Protein AF-A0A850B2Y9-F1 (afdb_monomer_lite)

Secondary structure (DSSP, 8-state):
----------------------------------------------PPP-PPPPP---PPP-PPPPP---PPPP--PPPP--------------------------PPPPPPPPP-PPPP-S--HHHHHHHHHHHHHHHTSPP-B--SPSSPEEEEEE---SGGGS-HHHHHHHHHHHHHHH-----SHHHH-SSS--TTTT-EEEEEE-TTS-EEEEEEEETTTEEEEEETTS--EEEEEETTEEEESSBTHHHHHHHHHHTS-HHHHTTSGGGG--

Radius of gyration: 40.23 Å; chains: 1; bounding box: 148×75×85 Å

Foldseek 3Di:
DDDDDDDDDDDDDDDDDDDDDDDDDDDDDDDDDDDDDDDDDDDDDDDDDDDDDDDDDDDDDDDDDDDDDDDDDDDDDDDDDDDDDDDDDDDDDDDDDDDDDDDDDDDDPDPPPPDPPPDALPADLVNLVVLLVVLVVLVPDQAEADPFADQKAKDDKDFDLDSVVDDPQRQSLLSLVCCVPPVDRDGSCQQRPPVDPHQANGWIKIFMAGPVRHGQWIWIDTPLFKIFIGGPPHSNTQWITDQLEIDGSHHPPRVSVVVNLVPDDPVVLVVDSSVSRD

pLDDT: mean 70.54, std 25.83, range [32.72, 97.94]

Structure (mmCIF, N/CA/C/O backbone):
data_AF-A0A850B2Y9-F1
#
_entry.id   AF-A0A850B2Y9-F1
#
loop_
_atom_site.group_PDB
_atom_site.id
_atom_site.type_symbol
_atom_site.label_atom_id
_atom_site.label_alt_id
_atom_site.label_comp_id
_atom_site.label_asym_id
_atom_site.label_entity_id
_atom_site.label_seq_id
_atom_site.pdbx_PDB_ins_code
_atom_site.Cartn_x
_atom_site.Cartn_y
_atom_site.Cartn_z
_atom_site.occupancy
_atom_site.B_iso_or_equiv
_atom_site.auth_seq_id
_atom_site.auth_comp_id
_atom_site.auth_asym_id
_atom_site.auth_atom_id
_atom_site.pdbx_PDB_model_num
ATOM 1 N N . MET A 1 1 ? -74.447 -11.199 -42.499 1.00 41.81 1 MET A N 1
ATOM 2 C CA . MET A 1 1 ? -73.738 -12.220 -41.688 1.00 41.81 1 MET A CA 1
ATOM 3 C C . MET A 1 1 ? -72.668 -11.460 -40.901 1.00 41.81 1 MET A C 1
ATOM 5 O O . MET A 1 1 ? -72.032 -10.615 -41.509 1.00 41.81 1 MET A O 1
ATOM 9 N N . ALA A 1 2 ? -72.673 -11.424 -39.560 1.00 40.28 2 ALA A N 1
ATOM 10 C CA . ALA A 1 2 ? -72.327 -12.508 -38.616 1.00 40.28 2 ALA A CA 1
ATOM 11 C C . ALA A 1 2 ? -70.813 -12.836 -38.696 1.00 40.28 2 ALA A C 1
ATOM 13 O O . ALA A 1 2 ? -70.358 -13.116 -39.796 1.00 40.28 2 ALA A O 1
ATOM 14 N N . MET A 1 3 ? -69.983 -12.801 -37.637 1.00 45.31 3 MET A N 1
ATOM 15 C CA . MET A 1 3 ? -70.180 -12.740 -36.161 1.00 45.31 3 MET A CA 1
ATOM 16 C C . MET A 1 3 ? -69.158 -11.764 -35.496 1.00 45.31 3 MET A C 1
ATOM 18 O O . MET A 1 3 ? -68.202 -11.373 -36.152 1.00 45.31 3 MET A O 1
ATOM 22 N N . LYS A 1 4 ? -69.400 -11.145 -34.319 1.00 43.69 4 LYS A N 1
ATOM 23 C CA . LYS A 1 4 ? -69.033 -11.580 -32.932 1.00 43.69 4 LYS A CA 1
ATOM 24 C C . LYS A 1 4 ? -67.643 -12.248 -32.795 1.00 43.69 4 LYS A C 1
ATOM 26 O O . LYS A 1 4 ? -67.284 -13.060 -33.633 1.00 43.69 4 LYS A O 1
ATOM 31 N N . THR A 1 5 ? -66.856 -11.977 -31.740 1.00 44.09 5 THR A N 1
ATOM 32 C CA . THR A 1 5 ? -67.257 -12.015 -30.306 1.00 44.09 5 THR A CA 1
ATOM 33 C C . THR A 1 5 ? -67.061 -10.747 -29.442 1.00 44.09 5 THR A C 1
ATOM 35 O O . THR A 1 5 ? -67.986 -9.938 -29.393 1.00 44.09 5 THR A O 1
ATOM 38 N N . THR A 1 6 ? -65.979 -10.640 -28.651 1.00 45.12 6 THR A N 1
ATOM 39 C CA . THR A 1 6 ? -65.936 -9.945 -27.329 1.00 45.12 6 THR A CA 1
ATOM 40 C C . THR A 1 6 ? -64.550 -9.360 -26.981 1.00 45.12 6 THR A C 1
ATOM 42 O O . THR A 1 6 ? -63.561 -9.869 -27.492 1.00 45.12 6 THR A O 1
ATOM 45 N N . SER A 1 7 ? -64.340 -8.307 -26.165 1.00 38.34 7 SER A N 1
ATOM 46 C CA . SER A 1 7 ? -65.081 -7.651 -25.050 1.00 38.34 7 SER A CA 1
ATOM 47 C C . SER A 1 7 ? -64.785 -8.163 -23.619 1.00 38.34 7 SER A C 1
ATOM 49 O O . SER A 1 7 ? -65.166 -9.280 -23.291 1.00 38.34 7 SER A O 1
ATOM 51 N N . THR A 1 8 ? -64.299 -7.250 -22.745 1.00 38.03 8 THR A N 1
ATOM 52 C CA . THR A 1 8 ? -64.480 -7.172 -21.254 1.00 38.03 8 THR A CA 1
ATOM 53 C C . THR A 1 8 ? -63.924 -8.298 -20.337 1.00 38.03 8 THR A C 1
ATOM 55 O O . THR A 1 8 ? -63.896 -9.449 -20.736 1.00 38.03 8 THR A O 1
ATOM 58 N N . ALA A 1 9 ? -63.518 -8.085 -19.064 1.00 38.94 9 ALA A N 1
ATOM 59 C CA . ALA A 1 9 ? -63.238 -6.873 -18.254 1.00 38.94 9 ALA A CA 1
ATOM 60 C C . ALA A 1 9 ? -62.466 -7.203 -16.931 1.00 38.94 9 ALA A C 1
ATOM 62 O O . ALA A 1 9 ? -62.267 -8.363 -16.583 1.00 38.94 9 ALA A O 1
ATOM 63 N N . LYS A 1 10 ? -62.082 -6.159 -16.168 1.00 38.03 10 LYS A N 1
ATOM 64 C CA . LYS A 1 10 ? -61.786 -6.166 -14.701 1.00 38.03 10 LYS A CA 1
ATOM 65 C C . LYS A 1 10 ? -63.088 -6.472 -13.891 1.00 38.03 10 LYS A C 1
ATOM 67 O O . LYS A 1 10 ? -64.142 -6.324 -14.510 1.00 38.03 10 LYS A O 1
ATOM 72 N N . PRO A 1 11 ? -63.104 -6.792 -12.560 1.00 47.75 11 PRO A N 1
ATOM 73 C CA . PRO A 1 11 ? -62.444 -5.991 -11.506 1.00 47.75 11 PRO A CA 1
ATOM 74 C C . PRO A 1 11 ? -61.988 -6.686 -10.182 1.00 47.75 11 PRO A C 1
ATOM 76 O O . PRO A 1 11 ? -62.236 -7.853 -9.921 1.00 47.75 11 PRO A O 1
ATOM 79 N N . ALA A 1 12 ? -61.321 -5.870 -9.351 1.00 36.53 12 ALA A N 1
ATOM 80 C CA . ALA A 1 12 ? -61.335 -5.752 -7.876 1.00 36.53 12 ALA A CA 1
ATOM 81 C C . ALA A 1 12 ? -61.549 -6.953 -6.904 1.00 36.53 12 ALA A C 1
ATOM 83 O O . ALA A 1 12 ? -62.584 -7.604 -6.884 1.00 36.53 12 ALA A O 1
ATOM 84 N N . SER A 1 13 ? -60.592 -7.062 -5.967 1.00 44.00 13 SER A N 1
ATOM 85 C CA . SER A 1 13 ? -60.695 -7.334 -4.509 1.00 44.00 13 SER A CA 1
ATOM 86 C C . SER A 1 13 ? -61.944 -7.987 -3.886 1.00 44.00 13 SER A C 1
ATOM 88 O O . SER A 1 13 ? -63.056 -7.478 -4.012 1.00 44.00 13 SER A O 1
ATOM 90 N N . ASN A 1 14 ? -61.713 -8.915 -2.946 1.00 37.44 14 ASN A N 1
ATOM 91 C CA . ASN A 1 14 ? -62.604 -9.089 -1.791 1.00 37.44 14 ASN A CA 1
ATOM 92 C C . ASN A 1 14 ? -61.836 -9.548 -0.532 1.00 37.44 14 ASN A C 1
ATOM 94 O O . ASN A 1 14 ? -60.772 -10.154 -0.643 1.00 37.44 14 ASN A O 1
ATOM 98 N N . ALA A 1 15 ? -62.373 -9.272 0.659 1.00 43.22 15 ALA A N 1
ATOM 99 C CA . ALA A 1 15 ? -61.801 -9.651 1.955 1.00 43.22 15 ALA A CA 1
ATOM 100 C C . ALA A 1 15 ? -62.808 -10.477 2.775 1.00 43.22 15 ALA A C 1
ATOM 102 O O . ALA A 1 15 ? -64.017 -10.291 2.643 1.00 43.22 15 ALA A O 1
ATOM 103 N N . LYS A 1 16 ? -62.336 -11.367 3.662 1.00 38.75 16 LYS A N 1
ATOM 104 C CA . LYS A 1 16 ? -63.216 -12.119 4.578 1.00 38.75 16 LYS A CA 1
ATOM 105 C C . LYS A 1 16 ? -62.583 -12.372 5.949 1.00 38.75 16 LYS A C 1
ATOM 107 O O . LYS A 1 16 ? -61.424 -12.760 6.048 1.00 38.75 16 LYS A O 1
ATOM 112 N N . LYS A 1 17 ? -63.386 -12.179 7.002 1.00 36.00 17 LYS A N 1
ATOM 113 C CA . LYS A 1 17 ? -63.123 -12.578 8.397 1.00 36.00 17 LYS A CA 1
ATOM 114 C C . LYS A 1 17 ? -63.962 -13.811 8.754 1.00 36.00 17 LYS A C 1
ATOM 116 O O . LYS A 1 17 ? -65.123 -13.856 8.362 1.00 36.00 17 LYS A O 1
ATOM 121 N N . ALA A 1 18 ? -63.388 -14.713 9.554 1.00 35.69 18 ALA A N 1
ATOM 122 C CA . ALA A 1 18 ? -63.983 -15.554 10.616 1.00 35.69 18 ALA A CA 1
ATOM 123 C C . ALA A 1 18 ? -62.981 -16.699 10.905 1.00 35.69 18 ALA A C 1
ATOM 125 O O . ALA A 1 18 ? -62.418 -17.222 9.953 1.00 35.69 18 ALA A O 1
ATOM 126 N N . SER A 1 19 ? -62.583 -17.114 12.115 1.00 37.09 19 SER A N 1
ATOM 127 C CA . SER A 1 19 ? -63.142 -17.104 13.484 1.00 37.09 19 SER A CA 1
ATOM 128 C C . SER A 1 19 ? -64.198 -18.182 13.791 1.00 37.09 19 SER A C 1
ATOM 130 O O . SER A 1 19 ? -65.381 -17.945 13.580 1.00 37.09 19 SER A O 1
ATOM 132 N N . VAL A 1 20 ? -63.752 -19.312 14.359 1.00 39.03 20 VAL A N 1
ATOM 133 C CA . VAL A 1 20 ? -64.454 -20.311 15.213 1.00 39.03 20 VAL A CA 1
ATOM 134 C C . VAL A 1 20 ? -63.333 -21.277 15.667 1.00 39.03 20 VAL A C 1
ATOM 136 O O . VAL A 1 20 ? -62.652 -21.822 14.810 1.00 39.03 20 VAL A O 1
ATOM 139 N N . THR A 1 21 ? -62.812 -21.260 16.901 1.00 33.22 21 THR A N 1
ATOM 140 C CA . THR A 1 21 ? -63.338 -21.646 18.238 1.00 33.22 21 THR A CA 1
ATOM 141 C C . THR A 1 21 ? -63.427 -23.158 18.509 1.00 33.22 21 THR A C 1
ATOM 143 O O . THR A 1 21 ? -63.831 -23.924 17.644 1.00 33.22 21 THR A O 1
ATOM 146 N N . LYS A 1 22 ? -63.141 -23.519 19.781 1.00 37.34 22 LYS A N 1
ATOM 147 C CA . LYS A 1 22 ? -63.154 -24.846 20.455 1.00 37.34 22 LYS A CA 1
ATOM 148 C C . LYS A 1 22 ? -61.847 -25.666 20.416 1.00 37.34 22 LYS A C 1
ATOM 150 O O . LYS A 1 22 ? -61.207 -25.737 19.381 1.00 37.34 22 LYS A O 1
ATOM 155 N N . LYS A 1 23 ? -61.455 -26.363 21.500 1.00 32.72 23 LYS A N 1
ATOM 156 C CA . LYS A 1 23 ? -61.714 -26.183 22.962 1.00 32.72 23 LYS A CA 1
ATOM 157 C C . LYS A 1 23 ? -60.832 -27.179 23.756 1.00 32.72 23 LYS A C 1
ATOM 159 O O . LYS A 1 23 ? -60.634 -28.260 23.234 1.00 32.72 23 LYS A O 1
ATOM 164 N N . THR A 1 24 ? -60.439 -26.843 25.001 1.00 34.00 24 THR A N 1
ATOM 165 C CA . THR A 1 24 ? -60.193 -27.731 26.190 1.00 34.00 24 THR A CA 1
ATOM 166 C C . THR A 1 24 ? -59.499 -29.103 26.026 1.00 34.00 24 THR A C 1
ATOM 168 O O . THR A 1 24 ? -59.907 -29.896 25.197 1.00 34.00 24 THR A O 1
ATOM 171 N N . ALA A 1 25 ? -58.616 -29.578 26.912 1.00 36.69 25 ALA A N 1
ATOM 172 C CA . ALA A 1 25 ? -57.961 -29.077 28.138 1.00 36.69 25 ALA A CA 1
ATOM 173 C C . ALA A 1 25 ? -56.834 -30.115 28.487 1.00 36.69 25 ALA A C 1
ATOM 175 O O . ALA A 1 25 ? -56.559 -30.966 27.649 1.00 36.69 25 ALA A O 1
ATOM 176 N N . ALA A 1 26 ? -56.130 -30.160 29.626 1.00 36.34 26 ALA A N 1
ATOM 177 C CA . ALA A 1 26 ? -56.253 -29.504 30.932 1.00 36.34 26 ALA A CA 1
ATOM 178 C C . ALA A 1 26 ? -54.917 -29.608 31.719 1.00 36.34 26 ALA A C 1
ATOM 180 O O . ALA A 1 26 ? -54.107 -30.444 31.352 1.00 36.34 26 ALA A O 1
ATOM 181 N N . VAL A 1 27 ? -54.803 -28.890 32.860 1.00 36.22 27 VAL A N 1
ATOM 182 C CA . VAL A 1 27 ? -54.199 -29.383 34.140 1.00 36.22 27 VAL A CA 1
ATOM 183 C C . VAL A 1 27 ? -52.675 -29.720 34.133 1.00 36.22 27 VAL A C 1
ATOM 185 O O . VAL A 1 27 ? -52.203 -30.473 33.302 1.00 36.22 27 VAL A O 1
ATOM 188 N N . GLN A 1 28 ? -51.824 -29.245 35.060 1.00 41.12 28 GLN A N 1
ATOM 189 C CA . GLN A 1 28 ? -52.042 -28.510 36.320 1.00 41.12 28 GLN A CA 1
ATOM 190 C C . GLN A 1 28 ? -50.765 -27.783 36.814 1.00 41.12 28 GLN A C 1
ATOM 192 O O . GLN A 1 28 ? -49.686 -28.340 36.675 1.00 41.12 28 GLN A O 1
ATOM 197 N N . LYS A 1 29 ? -50.963 -26.658 37.536 1.00 34.06 29 LYS A N 1
ATOM 198 C CA . LYS A 1 29 ? -50.189 -26.176 38.720 1.00 34.06 29 LYS A CA 1
ATOM 199 C C . LYS A 1 29 ? -48.681 -2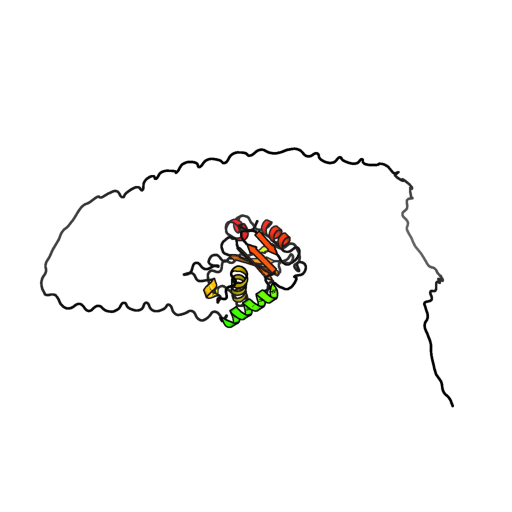5.858 38.590 1.00 34.06 29 LYS A C 1
ATOM 201 O O . LYS A 1 29 ? -48.010 -26.308 37.679 1.00 34.06 29 LYS A O 1
ATOM 206 N N . ASP A 1 30 ? -48.076 -25.060 39.478 1.00 40.62 30 ASP A N 1
ATOM 207 C CA . ASP A 1 30 ? -48.580 -24.150 40.536 1.00 40.62 30 ASP A CA 1
ATOM 208 C C . ASP A 1 30 ? -47.791 -22.820 40.372 1.00 40.62 30 ASP A C 1
ATOM 210 O O . ASP A 1 30 ? -46.596 -22.835 40.101 1.00 40.62 30 ASP A O 1
ATOM 214 N N . ALA A 1 31 ? -48.439 -21.663 40.218 1.00 33.84 31 ALA A N 1
ATOM 215 C CA . ALA A 1 31 ? -48.935 -20.767 41.275 1.00 33.84 31 ALA A CA 1
ATOM 216 C C . ALA A 1 31 ? -47.844 -19.902 41.954 1.00 33.84 31 ALA A C 1
ATOM 218 O O . ALA A 1 31 ? -47.059 -20.370 42.769 1.00 33.84 31 ALA A O 1
ATOM 219 N N . GLY A 1 32 ? -47.865 -18.596 41.652 1.00 35.53 32 GLY A N 1
ATOM 220 C CA . GLY A 1 32 ? -46.970 -17.580 42.220 1.00 35.53 32 GLY A CA 1
ATOM 221 C C . GLY A 1 32 ? -47.435 -16.162 41.868 1.00 35.53 32 GLY A C 1
ATOM 222 O O . GLY A 1 32 ? -47.034 -15.604 40.852 1.00 35.53 32 GLY A O 1
ATOM 223 N N . ALA A 1 33 ? -48.340 -15.595 42.673 1.00 34.91 33 ALA A N 1
ATOM 224 C CA . ALA A 1 33 ? -48.779 -14.195 42.548 1.00 34.91 33 ALA A CA 1
ATOM 225 C C . ALA A 1 33 ? -47.682 -13.233 43.095 1.00 34.91 33 ALA A C 1
ATOM 227 O O . ALA A 1 33 ? -46.721 -13.697 43.696 1.00 34.91 33 ALA A O 1
ATOM 228 N N . VAL A 1 34 ? -47.716 -11.902 42.917 1.00 39.62 34 VAL A N 1
ATOM 229 C CA . VAL A 1 34 ? -48.735 -10.971 43.451 1.00 39.62 34 VAL A CA 1
ATOM 230 C C . VAL A 1 34 ? -49.004 -9.752 42.537 1.00 39.62 34 VAL A C 1
ATOM 232 O O . VAL A 1 34 ? -48.144 -9.238 41.836 1.00 39.62 34 VAL A O 1
ATOM 235 N N . LYS A 1 35 ? -50.265 -9.307 42.606 1.00 36.12 35 LYS A N 1
ATOM 236 C CA . LYS A 1 35 ? -50.937 -8.091 42.101 1.00 36.12 35 LYS A CA 1
ATOM 237 C C . LYS A 1 35 ? -50.095 -6.858 41.691 1.00 36.12 35 LYS A C 1
ATOM 239 O O . LYS A 1 35 ? -49.391 -6.265 42.497 1.00 36.12 35 LYS A O 1
ATOM 244 N N . LYS A 1 36 ? -50.444 -6.355 40.498 1.00 40.75 36 LYS A N 1
ATOM 245 C CA . LYS A 1 36 ? -50.820 -4.959 40.153 1.00 40.75 36 LYS A CA 1
ATOM 246 C C . LYS A 1 36 ? -50.628 -3.850 41.216 1.00 40.75 36 LYS A C 1
ATOM 248 O O . LYS A 1 36 ? -51.295 -3.871 42.249 1.00 40.75 36 LYS A O 1
ATOM 253 N N . THR A 1 37 ? -50.030 -2.742 40.778 1.00 38.22 37 THR A N 1
ATOM 254 C CA . THR A 1 37 ? -50.525 -1.366 41.024 1.00 38.22 37 THR A CA 1
ATOM 255 C C . THR A 1 37 ? -50.573 -0.594 39.696 1.00 38.22 37 THR A C 1
ATOM 257 O O . THR A 1 37 ? -50.133 -1.105 38.665 1.00 38.22 37 THR A O 1
ATOM 260 N N . SER A 1 38 ? -51.197 0.587 39.672 1.00 39.88 38 SER A N 1
ATOM 261 C CA . SER A 1 38 ? -51.556 1.298 38.435 1.00 39.88 38 SER A CA 1
ATOM 262 C C . SER A 1 38 ? -51.342 2.808 38.512 1.00 39.88 38 SER A C 1
ATOM 264 O O . SER A 1 38 ? -51.562 3.395 39.564 1.00 39.88 38 SER A O 1
ATOM 266 N N . ALA A 1 39 ? -51.096 3.406 37.341 1.00 39.00 39 ALA A N 1
ATOM 267 C CA . ALA A 1 39 ? -51.198 4.833 37.017 1.00 39.00 39 ALA A CA 1
ATOM 268 C C . ALA A 1 39 ? -50.186 5.805 37.663 1.00 39.00 39 ALA A C 1
ATOM 270 O O . ALA A 1 39 ? -50.281 6.167 38.830 1.00 39.00 39 ALA A O 1
ATOM 271 N N . ALA A 1 40 ? -49.333 6.379 36.809 1.00 37.16 40 ALA A N 1
ATOM 272 C CA . ALA A 1 40 ? -48.837 7.746 36.950 1.00 37.16 40 ALA A CA 1
ATOM 273 C C . ALA A 1 40 ? -48.674 8.365 35.549 1.00 37.16 40 ALA A C 1
ATOM 275 O O . ALA A 1 40 ? -48.064 7.762 34.667 1.00 37.16 40 ALA A O 1
ATOM 276 N N . LYS A 1 41 ? -49.236 9.559 35.336 1.00 42.94 41 LYS A N 1
ATOM 277 C CA . LYS A 1 41 ? -49.113 10.353 34.102 1.00 42.94 41 LYS A CA 1
ATOM 278 C C . LYS A 1 41 ? -48.381 11.658 34.439 1.00 42.94 41 LYS A C 1
ATOM 280 O O . LYS A 1 41 ? -48.924 12.425 35.232 1.00 42.94 41 LYS A O 1
ATOM 285 N N . PRO A 1 42 ? -47.226 11.965 33.827 1.00 45.56 42 PRO A N 1
ATOM 286 C CA . PRO A 1 42 ? -46.665 13.313 33.848 1.00 45.56 42 PRO A CA 1
ATOM 287 C C . PRO A 1 42 ? -47.442 14.247 32.907 1.00 45.56 42 PRO A C 1
ATOM 289 O O . PRO A 1 42 ? -47.994 13.814 31.892 1.00 45.56 42 PRO A O 1
ATOM 292 N N . ALA A 1 43 ? -47.493 15.535 33.244 1.00 37.84 43 ALA A N 1
ATOM 293 C CA . ALA A 1 43 ? -48.199 16.558 32.474 1.00 37.84 43 ALA A CA 1
ATOM 294 C C . ALA A 1 43 ? -47.273 17.340 31.523 1.00 37.84 43 ALA A C 1
ATOM 296 O O . ALA A 1 43 ? -46.049 17.254 31.588 1.00 37.84 43 ALA A O 1
ATOM 297 N N . SER A 1 44 ? -47.880 18.132 30.641 1.00 45.00 44 SER A N 1
ATOM 298 C CA . SER A 1 44 ? -47.204 18.989 29.667 1.00 45.00 44 SER A CA 1
ATOM 299 C C . SER A 1 44 ? -46.672 20.294 30.279 1.00 45.00 44 SER A C 1
ATOM 301 O O . SER A 1 44 ? -47.455 21.186 30.602 1.00 45.00 44 SER A O 1
ATOM 303 N N . ALA A 1 45 ? -45.348 20.438 30.340 1.00 37.28 45 ALA A N 1
ATOM 304 C CA . ALA A 1 45 ? -44.606 21.700 30.449 1.00 37.28 45 ALA A CA 1
ATOM 305 C C . ALA A 1 45 ? -43.168 21.455 29.926 1.00 37.28 45 ALA A C 1
ATOM 307 O O . ALA A 1 45 ? -42.693 20.327 29.976 1.00 37.28 45 ALA A O 1
ATOM 308 N N . SER A 1 46 ? -42.415 22.420 29.393 1.00 40.84 46 SER A N 1
ATOM 309 C CA . SER A 1 46 ? -42.656 23.862 29.284 1.00 40.84 46 SER A CA 1
ATOM 310 C C . SER A 1 46 ? -42.062 24.417 27.979 1.00 40.84 46 SER A C 1
ATOM 312 O O . SER A 1 46 ? -41.197 23.786 27.371 1.00 40.84 46 SER A O 1
ATOM 314 N N . LYS A 1 47 ? -42.473 25.622 27.558 1.00 41.62 47 LYS A N 1
ATOM 315 C CA . LYS A 1 47 ? -41.801 26.342 26.459 1.00 41.62 47 LYS A CA 1
ATOM 316 C C . LYS A 1 47 ? -40.342 26.618 26.853 1.00 41.62 47 LYS A C 1
ATOM 318 O O . LYS A 1 47 ? -40.113 27.177 27.923 1.00 41.62 47 LYS A O 1
ATOM 323 N N . ARG A 1 48 ? -39.371 26.329 25.978 1.00 42.06 48 ARG A N 1
ATOM 324 C CA . ARG A 1 48 ? -38.062 27.007 26.023 1.00 42.06 48 ARG A CA 1
ATOM 325 C C . ARG A 1 48 ? -38.071 28.200 25.073 1.00 42.06 48 ARG A C 1
ATOM 327 O O . ARG A 1 48 ? -38.673 28.154 24.004 1.00 42.06 48 ARG A O 1
ATOM 334 N N . THR A 1 49 ? -37.468 29.288 25.530 1.00 42.25 49 THR A N 1
ATOM 335 C CA . THR A 1 49 ? -37.454 30.591 24.868 1.00 42.25 49 THR A CA 1
ATOM 336 C C . THR A 1 49 ? -36.476 30.631 23.698 1.00 42.25 49 THR A C 1
ATOM 338 O O . THR A 1 49 ? -35.494 29.892 23.652 1.00 42.25 49 THR A O 1
ATOM 341 N N . SER A 1 50 ? -36.741 31.529 22.751 1.00 46.16 50 SER A N 1
ATOM 342 C CA . SER A 1 50 ? -35.839 31.855 21.648 1.00 46.16 50 SER A CA 1
ATOM 343 C C . SER A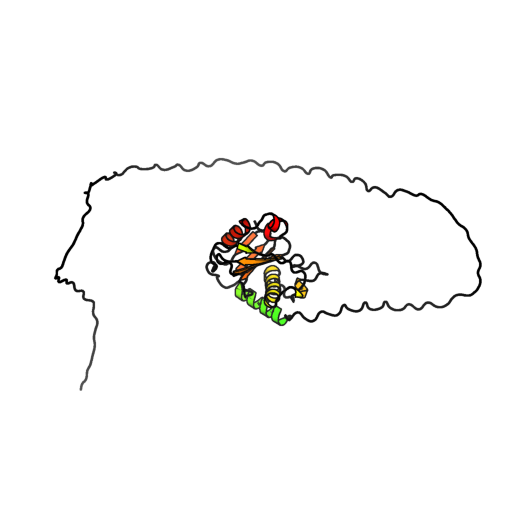 1 50 ? -34.507 32.401 22.171 1.00 46.16 50 SER A C 1
ATOM 345 O O . SER A 1 50 ? -34.475 33.488 22.753 1.00 46.16 50 SER A O 1
ATOM 347 N N . ALA A 1 51 ? -33.411 31.679 21.935 1.00 44.81 51 ALA A N 1
ATOM 348 C CA . ALA A 1 51 ? -32.065 32.210 22.126 1.00 44.81 51 ALA A CA 1
ATOM 349 C C . ALA A 1 51 ? -31.775 33.300 21.077 1.00 44.81 51 ALA A C 1
ATOM 351 O O . ALA A 1 51 ? -32.202 33.198 19.926 1.00 44.81 51 ALA A O 1
ATOM 352 N N . ALA A 1 52 ? -31.088 34.367 21.487 1.00 45.06 52 ALA A N 1
ATOM 353 C CA . ALA A 1 52 ? -30.925 35.559 20.664 1.00 45.06 52 ALA A CA 1
ATOM 354 C C . ALA A 1 52 ? -29.843 35.417 19.578 1.00 45.06 52 ALA A C 1
ATOM 356 O O . ALA A 1 52 ? -28.849 34.709 19.726 1.00 45.06 52 ALA A O 1
ATOM 357 N N . LYS A 1 53 ? -30.042 36.177 18.498 1.00 43.31 53 LYS A N 1
ATOM 358 C CA . LYS A 1 53 ? -29.099 36.409 17.397 1.00 43.31 53 LYS A CA 1
ATOM 359 C C . LYS A 1 53 ? -27.744 36.921 17.934 1.00 43.31 53 LYS A C 1
ATOM 361 O O . LYS A 1 53 ? -27.751 37.940 18.626 1.00 43.31 53 LYS A O 1
ATOM 366 N N . PRO A 1 54 ? -26.594 36.297 17.606 1.00 48.91 54 PRO A N 1
ATOM 367 C CA . PRO A 1 54 ? -25.288 36.846 17.969 1.00 48.91 54 PRO A CA 1
ATOM 368 C C . PRO A 1 54 ? -25.042 38.174 17.237 1.00 48.91 54 PRO A C 1
ATOM 370 O O . PRO A 1 54 ? -25.358 38.315 16.053 1.00 48.91 54 PRO A O 1
ATOM 373 N N . ALA A 1 55 ? -24.503 39.161 17.953 1.00 42.84 55 ALA A N 1
ATOM 374 C CA . ALA A 1 55 ? -24.270 40.507 17.432 1.00 42.84 55 ALA A CA 1
ATOM 375 C C . ALA A 1 55 ? -22.923 40.624 16.696 1.00 42.84 55 ALA A C 1
ATOM 377 O O . ALA A 1 55 ? -21.933 39.998 17.068 1.00 42.84 55 ALA A O 1
ATOM 378 N N . SER A 1 56 ? -22.878 41.464 15.660 1.00 48.03 56 SER A N 1
ATOM 379 C CA . SER A 1 56 ? -21.683 41.684 14.839 1.00 48.03 56 SER A CA 1
ATOM 380 C C . SER A 1 56 ? -20.675 42.618 15.523 1.00 48.03 56 SER A C 1
ATOM 382 O O . SER A 1 56 ? -20.850 43.834 15.516 1.00 48.03 56 SER A O 1
ATOM 384 N N . ALA A 1 57 ? -19.590 42.059 16.062 1.00 39.75 57 ALA A N 1
ATOM 385 C CA . ALA A 1 57 ? -18.427 42.793 16.569 1.00 39.75 57 ALA A CA 1
ATOM 386 C C . ALA A 1 57 ? -17.169 41.901 16.470 1.00 39.75 57 ALA A C 1
ATOM 388 O O . ALA A 1 57 ? -17.254 40.707 16.732 1.00 39.75 57 ALA A O 1
ATOM 389 N N . ALA A 1 58 ? -15.978 42.381 16.106 1.00 44.50 58 ALA A N 1
ATOM 390 C CA . ALA A 1 58 ? -15.589 43.683 15.556 1.00 44.50 58 ALA A CA 1
ATOM 391 C C . ALA A 1 58 ? -14.352 43.505 14.644 1.00 44.50 58 ALA A C 1
ATOM 393 O O . ALA A 1 58 ? -13.753 42.428 14.609 1.00 44.50 58 ALA A O 1
ATOM 394 N N . LYS A 1 59 ? -13.937 44.557 13.921 1.00 42.62 59 LYS A N 1
ATOM 395 C CA . LYS A 1 59 ? -12.686 44.545 13.137 1.00 42.62 59 LYS A CA 1
ATOM 396 C C . LYS A 1 59 ? -11.492 44.221 14.047 1.00 42.62 59 LYS A C 1
ATOM 398 O O . LYS A 1 59 ? -11.190 45.011 14.939 1.00 42.62 59 LYS A O 1
ATOM 403 N N . LYS A 1 60 ? -10.760 43.136 13.777 1.00 44.22 60 LYS A N 1
ATOM 404 C CA . LYS A 1 60 ? -9.375 43.005 14.255 1.00 44.22 60 LYS A CA 1
ATOM 405 C C . LYS A 1 60 ? -8.460 43.766 13.300 1.00 44.22 60 LYS A C 1
ATOM 407 O O . LYS A 1 60 ? -8.482 43.534 12.094 1.00 44.22 60 LYS A O 1
ATOM 412 N N . THR A 1 61 ? -7.711 44.716 13.845 1.00 44.31 61 THR A N 1
ATOM 413 C CA . THR A 1 61 ? -6.702 45.497 13.125 1.00 44.31 61 THR A CA 1
ATOM 414 C C . THR A 1 61 ? -5.480 44.643 12.786 1.00 44.31 61 THR A C 1
ATOM 416 O O . THR A 1 61 ? -5.224 43.611 13.405 1.00 44.31 61 THR A O 1
ATOM 419 N N . SER A 1 62 ? -4.722 45.075 11.779 1.00 46.41 62 SER A N 1
ATOM 420 C CA . SER A 1 62 ? -3.496 44.418 11.327 1.00 46.41 62 SER A CA 1
ATOM 421 C C . SER A 1 62 ? -2.424 44.384 12.422 1.00 46.41 62 SER A C 1
ATOM 423 O O . SER A 1 62 ? -1.898 45.432 12.801 1.00 46.41 62 SER A O 1
ATOM 425 N N . ALA A 1 63 ? -2.055 43.186 12.878 1.00 47.03 63 ALA A N 1
ATOM 426 C CA . ALA A 1 63 ? -0.819 42.972 13.627 1.00 47.03 63 ALA A CA 1
ATOM 427 C C . ALA A 1 63 ? 0.378 42.941 12.658 1.00 47.03 63 ALA A C 1
ATOM 429 O O . ALA A 1 63 ? 0.253 42.484 11.520 1.00 47.03 63 ALA A O 1
ATOM 430 N N . ALA A 1 64 ? 1.525 43.469 13.084 1.00 46.19 64 ALA A N 1
ATOM 431 C CA . ALA A 1 64 ? 2.650 43.727 12.190 1.00 46.19 64 ALA A CA 1
ATOM 432 C C . ALA A 1 64 ? 3.455 42.468 11.814 1.00 46.19 64 ALA A C 1
ATOM 434 O O . ALA A 1 64 ? 3.616 41.535 12.598 1.00 46.19 64 ALA A O 1
ATOM 435 N N . LYS A 1 65 ? 4.030 42.510 10.608 1.00 42.81 65 LYS A N 1
ATOM 436 C CA . LYS A 1 65 ? 5.033 41.572 10.087 1.00 42.81 65 LYS A CA 1
ATOM 437 C C . LYS A 1 65 ? 6.245 41.492 11.040 1.00 42.81 65 LYS A C 1
ATOM 439 O O . LYS A 1 65 ? 6.885 42.526 11.239 1.00 42.81 65 LYS A O 1
ATOM 444 N N . PRO A 1 66 ? 6.614 40.316 11.586 1.00 48.44 66 PRO A N 1
ATOM 445 C CA . PRO A 1 66 ? 7.866 40.173 12.325 1.00 48.44 66 PRO A CA 1
ATOM 446 C C . PRO A 1 66 ? 9.059 40.394 11.382 1.00 48.44 66 PRO A C 1
ATOM 448 O O . PRO A 1 66 ? 9.062 39.929 10.240 1.00 48.44 66 PRO A O 1
ATOM 451 N N . ALA A 1 67 ? 10.058 41.145 11.845 1.00 42.78 67 ALA A N 1
ATOM 452 C CA . ALA A 1 67 ? 11.233 41.493 11.050 1.00 42.78 67 ALA A CA 1
ATOM 453 C C . ALA A 1 67 ? 12.258 40.345 10.996 1.00 42.78 67 ALA A C 1
ATOM 455 O O . ALA A 1 67 ? 12.368 39.547 11.926 1.00 42.78 67 ALA A O 1
ATOM 456 N N . SER A 1 68 ? 13.030 40.283 9.909 1.00 45.72 68 SER A N 1
ATOM 457 C CA . SER A 1 68 ? 14.014 39.224 9.660 1.00 45.72 68 SER A CA 1
ATOM 458 C C . SER A 1 68 ? 15.129 39.206 10.713 1.00 45.72 68 SER A C 1
ATOM 460 O O . SER A 1 68 ? 15.974 40.102 10.743 1.00 45.72 68 SER A O 1
ATOM 462 N N . ALA A 1 69 ? 15.165 38.167 11.549 1.00 43.38 69 ALA A N 1
ATOM 463 C CA . ALA A 1 69 ? 16.232 37.969 12.525 1.00 43.38 69 ALA A CA 1
ATOM 464 C C . ALA A 1 69 ? 17.556 37.572 11.839 1.00 43.38 69 ALA A C 1
ATOM 466 O O . ALA A 1 69 ? 17.588 36.728 10.946 1.00 43.38 69 ALA A O 1
ATOM 467 N N . ALA A 1 70 ? 18.637 38.219 12.271 1.00 43.09 70 ALA A N 1
ATOM 468 C CA . ALA A 1 70 ? 19.969 38.240 11.669 1.00 43.09 70 ALA A CA 1
ATOM 469 C C . ALA A 1 70 ? 20.560 36.896 11.183 1.00 43.09 70 ALA A C 1
ATOM 471 O O . ALA A 1 70 ? 20.426 35.852 11.822 1.00 43.09 70 ALA A O 1
ATOM 472 N N . LYS A 1 71 ? 21.362 36.982 10.107 1.00 39.47 71 LYS A N 1
ATOM 473 C CA . LYS A 1 71 ? 22.318 35.940 9.693 1.00 39.47 71 LYS A CA 1
ATOM 474 C C . LYS A 1 71 ? 23.172 35.506 10.893 1.00 39.47 71 LYS A C 1
ATOM 476 O O . LYS A 1 71 ? 23.865 36.344 11.470 1.00 39.47 71 LYS A O 1
ATOM 481 N N . LYS A 1 72 ? 23.222 34.206 11.204 1.00 41.88 72 LYS A N 1
ATOM 482 C CA . LYS A 1 72 ? 24.330 33.660 12.003 1.00 41.88 72 LYS A CA 1
ATOM 483 C C . LYS A 1 72 ? 25.579 33.588 11.124 1.00 41.88 72 LYS A C 1
ATOM 485 O O . LYS A 1 72 ? 25.529 33.075 10.009 1.00 41.88 72 LYS A O 1
ATOM 490 N N . THR A 1 7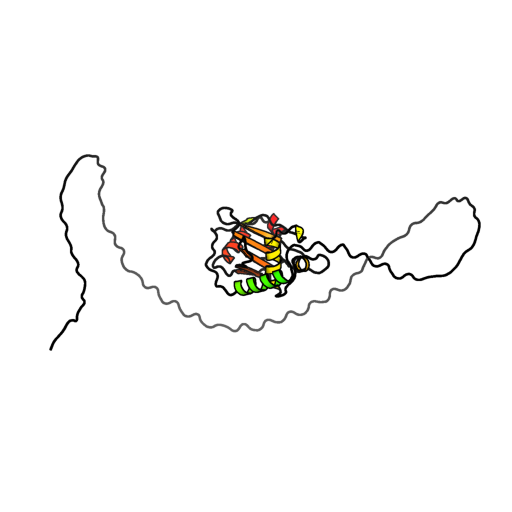3 ? 26.673 34.159 11.610 1.00 40.44 73 THR A N 1
ATOM 491 C CA . THR A 1 73 ? 27.972 34.185 10.932 1.00 40.44 73 THR A CA 1
ATOM 492 C C . THR A 1 73 ? 28.704 32.849 11.054 1.00 40.44 73 THR A C 1
ATOM 494 O O . THR A 1 73 ? 28.433 32.037 11.937 1.00 40.44 73 THR A O 1
ATOM 497 N N . SER A 1 74 ? 29.642 32.617 10.139 1.00 46.12 74 SER A N 1
ATOM 498 C CA . SER A 1 74 ? 30.456 31.406 10.075 1.00 46.12 74 SER A CA 1
ATOM 499 C C . SER A 1 74 ? 31.478 31.314 11.213 1.00 46.12 74 SER A C 1
ATOM 501 O O . SER A 1 74 ? 32.339 32.185 11.333 1.00 46.12 74 SER A O 1
ATOM 503 N N . ALA A 1 75 ? 31.463 30.199 11.944 1.00 43.12 75 ALA A N 1
ATOM 504 C CA . ALA A 1 75 ? 32.612 29.673 12.680 1.00 43.12 75 ALA A CA 1
ATOM 505 C C . ALA A 1 75 ? 32.959 28.310 12.046 1.00 43.12 75 ALA A C 1
ATOM 507 O O . ALA A 1 75 ? 32.144 27.395 12.049 1.00 43.12 75 ALA A O 1
ATOM 508 N N . ALA A 1 76 ? 34.015 28.238 11.237 1.00 39.59 76 ALA A N 1
ATOM 509 C CA . ALA A 1 76 ? 35.402 28.018 11.670 1.00 39.59 76 ALA A CA 1
ATOM 510 C C . ALA A 1 76 ? 35.723 26.514 11.797 1.00 39.59 76 ALA A C 1
ATOM 512 O O . ALA A 1 76 ? 35.610 25.903 12.855 1.00 39.59 76 ALA A O 1
ATOM 513 N N . LYS A 1 77 ? 36.139 25.934 10.665 1.00 41.88 77 LYS A N 1
ATOM 514 C CA . LYS A 1 77 ? 36.654 24.565 10.533 1.00 41.88 77 LYS A CA 1
ATOM 515 C C . LYS A 1 77 ? 37.968 24.420 11.324 1.00 41.88 77 LYS A C 1
ATOM 517 O O . LYS A 1 77 ? 38.896 25.173 11.025 1.00 41.88 77 LYS A O 1
ATOM 522 N N . PRO A 1 78 ? 38.106 23.466 12.265 1.00 43.59 78 PRO A N 1
ATOM 523 C CA . PRO A 1 78 ? 39.407 23.155 12.848 1.00 43.59 78 PRO A CA 1
ATOM 524 C C . PRO A 1 78 ? 40.316 22.544 11.771 1.00 43.59 78 PRO A C 1
ATOM 526 O O . PRO A 1 78 ? 39.921 21.625 11.053 1.00 43.59 78 PRO A O 1
ATOM 529 N N . ALA A 1 79 ? 41.523 23.090 11.630 1.00 37.34 79 ALA A N 1
ATOM 530 C CA . ALA A 1 79 ? 42.532 22.602 10.694 1.00 37.34 79 ALA A CA 1
ATOM 531 C C . ALA A 1 79 ? 43.423 21.524 11.336 1.00 37.34 79 ALA A C 1
ATOM 533 O O . ALA A 1 79 ? 43.552 21.449 12.558 1.00 37.34 79 ALA A O 1
ATOM 534 N N . SER A 1 80 ? 44.052 20.697 10.500 1.00 44.88 80 SER A N 1
ATOM 535 C CA . SER A 1 80 ? 44.886 19.571 10.928 1.00 44.88 80 SER A CA 1
ATOM 536 C C . SER A 1 80 ? 46.126 19.999 11.723 1.00 44.88 80 SER A C 1
ATOM 538 O O . SER A 1 80 ? 46.874 20.880 11.300 1.00 44.88 80 SER A O 1
ATOM 540 N N . ALA A 1 81 ? 46.406 19.290 12.817 1.00 39.03 81 ALA A N 1
ATOM 541 C CA . ALA A 1 81 ? 47.633 19.387 13.605 1.00 39.03 81 ALA A CA 1
ATOM 542 C C . ALA A 1 81 ? 47.975 17.998 14.188 1.00 39.03 81 ALA A C 1
ATOM 544 O O . ALA A 1 81 ? 47.064 17.252 14.529 1.00 39.03 81 ALA A O 1
ATOM 545 N N . ALA A 1 82 ? 49.234 17.581 14.346 1.00 36.44 82 ALA A N 1
ATOM 546 C CA . ALA A 1 82 ? 50.483 18.072 13.755 1.00 36.44 82 ALA A CA 1
ATOM 547 C C . ALA A 1 82 ? 51.544 16.943 13.775 1.00 36.44 82 ALA A C 1
ATOM 549 O O . ALA A 1 82 ? 51.347 15.903 14.399 1.00 36.44 82 ALA A O 1
ATOM 550 N N . LYS A 1 83 ? 52.678 17.154 13.093 1.00 39.09 83 LYS A N 1
ATOM 551 C CA . LYS A 1 83 ? 53.809 16.208 12.994 1.00 39.09 83 LYS A CA 1
ATOM 552 C C . LYS A 1 83 ? 54.306 15.696 14.358 1.00 39.09 83 LYS A C 1
ATOM 554 O O . LYS A 1 83 ? 54.523 16.508 15.256 1.00 39.09 83 LYS A O 1
ATOM 559 N N . LYS A 1 84 ? 54.767 14.438 14.395 1.00 38.91 84 LYS A N 1
ATOM 560 C CA . LYS A 1 84 ? 56.089 14.103 14.961 1.00 38.91 84 LYS A CA 1
ATOM 561 C C . LYS A 1 84 ? 56.837 13.089 14.087 1.00 38.91 84 LYS A C 1
ATOM 563 O O . LYS A 1 84 ? 56.256 12.135 13.588 1.00 38.91 84 LYS A O 1
ATOM 568 N N . THR A 1 85 ? 58.126 13.357 13.901 1.00 35.38 85 THR A N 1
ATOM 569 C CA . THR A 1 85 ? 59.181 12.435 13.443 1.00 35.38 85 THR A CA 1
ATOM 570 C C . THR A 1 85 ? 59.731 11.669 14.678 1.00 35.38 85 THR A C 1
ATOM 572 O O . THR A 1 85 ? 59.260 11.923 15.785 1.00 35.38 85 THR A O 1
ATOM 575 N N . SER A 1 86 ? 60.685 10.730 14.623 1.00 40.34 86 SER A N 1
ATOM 576 C CA . SER A 1 86 ? 61.748 10.461 13.639 1.00 40.34 86 SER A CA 1
ATOM 577 C C . SER A 1 86 ? 62.366 9.060 13.821 1.00 40.34 86 SER A C 1
ATOM 579 O O . SER A 1 86 ? 62.242 8.509 14.909 1.00 40.34 86 SER A O 1
ATOM 581 N N . ALA A 1 87 ? 63.158 8.621 12.827 1.00 35.50 87 ALA A N 1
ATOM 582 C CA . ALA A 1 87 ? 64.204 7.578 12.909 1.00 35.50 87 ALA A CA 1
ATOM 583 C C . ALA A 1 87 ? 63.724 6.113 13.156 1.00 35.50 87 ALA A C 1
ATOM 585 O O . ALA A 1 87 ? 62.588 5.896 13.557 1.00 35.50 87 ALA A O 1
ATOM 586 N N . GLU A 1 88 ? 64.485 5.048 12.849 1.00 34.84 88 GLU A N 1
ATOM 587 C CA . GLU A 1 88 ? 65.907 4.915 12.449 1.00 34.84 88 GLU A CA 1
ATOM 588 C C . GLU A 1 88 ? 66.132 4.135 11.123 1.00 34.84 88 GLU A C 1
ATOM 590 O O . GLU A 1 88 ? 65.200 3.636 10.495 1.00 34.84 88 GLU A O 1
ATOM 595 N N . LYS A 1 89 ? 67.402 4.055 10.686 1.00 36.81 89 LYS A N 1
ATOM 596 C CA . LYS A 1 89 ? 67.926 3.373 9.481 1.00 36.81 89 LYS A CA 1
ATOM 597 C C . LYS A 1 89 ? 69.265 2.707 9.866 1.00 36.81 89 LYS A C 1
ATOM 599 O O . LYS A 1 89 ? 70.080 3.392 10.480 1.00 36.81 89 LYS A O 1
ATOM 604 N N . PRO A 1 90 ? 69.532 1.438 9.507 1.00 46.00 90 PRO A N 1
ATOM 605 C CA . PRO A 1 90 ? 70.433 1.139 8.375 1.00 46.00 90 PRO A CA 1
ATOM 606 C C . PRO A 1 90 ? 69.828 0.067 7.434 1.00 46.00 90 PRO A C 1
ATOM 608 O O . PRO A 1 90 ? 69.090 -0.795 7.884 1.00 46.00 90 PRO A O 1
ATOM 611 N N . ALA A 1 91 ? 69.972 0.081 6.104 1.00 37.47 91 ALA A N 1
ATOM 612 C CA . ALA A 1 91 ? 71.107 0.385 5.216 1.00 37.47 91 ALA A CA 1
ATOM 613 C C . ALA A 1 91 ? 72.111 -0.772 5.024 1.00 37.47 91 ALA A C 1
ATOM 615 O O . ALA A 1 91 ? 73.033 -0.923 5.815 1.00 37.47 91 ALA A O 1
ATOM 616 N N . SER A 1 92 ? 71.967 -1.479 3.897 1.00 39.12 92 SER A N 1
ATOM 617 C CA . SER A 1 92 ? 73.048 -2.082 3.097 1.00 39.12 92 SER A CA 1
ATOM 618 C C . SER A 1 92 ? 72.600 -2.156 1.626 1.00 39.12 92 SER A C 1
ATOM 620 O O . SER A 1 92 ? 71.404 -2.108 1.346 1.00 39.12 92 SER A O 1
ATOM 622 N N . ALA A 1 93 ? 73.559 -2.192 0.702 1.00 40.53 93 ALA A N 1
ATOM 623 C CA . ALA A 1 93 ? 73.414 -2.053 -0.760 1.00 40.53 93 ALA A CA 1
ATOM 624 C C . ALA A 1 93 ? 74.303 -3.134 -1.458 1.00 40.53 93 ALA A C 1
ATOM 626 O O . ALA A 1 93 ? 74.897 -3.914 -0.707 1.00 40.53 93 ALA A O 1
ATOM 627 N N . PRO A 1 94 ? 74.487 -3.210 -2.804 1.00 47.88 94 PRO A N 1
ATOM 628 C CA . PRO A 1 94 ? 74.023 -2.304 -3.865 1.00 47.88 94 PRO A CA 1
ATOM 629 C C . PRO A 1 94 ? 73.466 -2.954 -5.167 1.00 47.88 94 PRO A C 1
ATOM 631 O O . PRO A 1 94 ? 73.351 -4.167 -5.309 1.00 47.88 94 PRO A O 1
ATOM 634 N N . GLU A 1 95 ? 73.133 -2.055 -6.097 1.00 43.19 95 GLU A N 1
ATOM 635 C CA . GLU A 1 95 ? 72.903 -2.145 -7.560 1.00 43.19 95 GLU A CA 1
ATOM 636 C C . GLU A 1 95 ? 74.097 -2.761 -8.369 1.00 43.19 95 GLU A C 1
ATOM 638 O O . GLU A 1 95 ? 75.121 -3.016 -7.725 1.00 43.19 95 GLU A O 1
ATOM 643 N N . PRO A 1 96 ? 74.067 -2.976 -9.729 1.00 51.28 96 PRO A N 1
ATOM 644 C CA . PRO A 1 96 ? 73.389 -2.114 -10.732 1.00 51.28 96 PRO A CA 1
ATOM 645 C C . PRO A 1 96 ? 72.938 -2.685 -12.117 1.00 51.28 96 PRO A C 1
ATOM 647 O O . PRO A 1 96 ? 73.058 -3.873 -12.394 1.00 51.28 96 PRO A O 1
ATOM 650 N N . VAL A 1 97 ? 72.508 -1.736 -12.982 1.00 41.66 97 VAL A N 1
ATOM 651 C CA . VAL A 1 97 ? 72.339 -1.717 -14.469 1.00 41.66 97 VAL A CA 1
ATOM 652 C C . VAL A 1 97 ? 71.233 -2.593 -15.117 1.00 41.66 97 VAL A C 1
ATOM 654 O O . VAL A 1 97 ? 70.922 -3.668 -14.623 1.00 41.66 97 VAL A O 1
ATOM 657 N N . ASP A 1 98 ? 70.570 -2.205 -16.227 1.00 39.91 98 ASP A N 1
ATOM 658 C CA . ASP A 1 98 ? 70.651 -0.983 -17.068 1.00 39.91 98 ASP A CA 1
ATOM 659 C C . ASP A 1 98 ? 69.301 -0.634 -17.767 1.00 39.91 98 ASP A C 1
ATOM 661 O O . ASP A 1 98 ? 68.358 -1.419 -17.751 1.00 39.91 98 ASP A O 1
ATOM 665 N N . ALA A 1 99 ? 69.287 0.510 -18.465 1.00 34.97 99 ALA A N 1
ATOM 666 C CA . ALA A 1 99 ? 68.498 0.871 -19.650 1.00 34.97 99 ALA A CA 1
ATOM 667 C C . ALA A 1 99 ? 66.952 0.982 -19.587 1.00 34.97 99 ALA A C 1
ATOM 669 O O . ALA A 1 99 ? 66.194 0.018 -19.525 1.00 34.97 99 ALA A O 1
ATOM 670 N N . ALA A 1 100 ? 66.492 2.209 -19.847 1.00 36.06 100 ALA A N 1
ATOM 671 C CA . ALA A 1 100 ? 65.189 2.553 -20.433 1.00 36.06 100 ALA A CA 1
ATOM 672 C C . ALA A 1 100 ? 65.451 3.416 -21.700 1.00 36.06 100 ALA A C 1
ATOM 674 O O . ALA A 1 100 ? 66.622 3.674 -21.992 1.00 36.06 100 ALA A O 1
ATOM 675 N N . PRO A 1 101 ? 64.455 3.983 -22.421 1.00 57.12 101 PRO A N 1
ATOM 676 C CA . PRO A 1 101 ? 63.009 3.710 -22.483 1.00 57.12 101 PRO A CA 1
ATOM 677 C C . PRO A 1 101 ? 62.509 3.500 -23.942 1.00 57.12 101 PRO A C 1
ATOM 679 O O . PRO A 1 101 ? 63.239 3.765 -24.897 1.00 57.12 101 PRO A O 1
ATOM 682 N N . THR A 1 102 ? 61.227 3.166 -24.177 1.00 33.50 102 THR A N 1
ATOM 683 C CA . THR A 1 102 ? 60.570 3.548 -25.458 1.00 33.50 102 THR A CA 1
ATOM 684 C C . THR A 1 102 ? 59.034 3.589 -25.435 1.00 33.50 102 THR A C 1
ATOM 686 O O . THR A 1 102 ? 58.386 2.814 -24.745 1.00 33.50 102 THR A O 1
ATOM 689 N N . ALA A 1 103 ? 58.490 4.470 -26.286 1.00 38.41 103 ALA A N 1
ATOM 690 C CA . ALA A 1 103 ? 57.176 4.417 -26.946 1.00 38.41 103 ALA A CA 1
ATOM 691 C C . ALA A 1 103 ? 55.898 4.251 -26.089 1.00 38.41 103 ALA A C 1
ATOM 693 O O . ALA A 1 103 ? 55.455 3.152 -25.766 1.00 38.41 103 ALA A O 1
ATOM 694 N N . ALA A 1 104 ? 55.188 5.365 -25.885 1.00 45.25 104 ALA A N 1
ATOM 695 C CA . ALA A 1 104 ? 53.793 5.340 -25.453 1.00 45.25 104 ALA A CA 1
ATOM 696 C C . ALA A 1 104 ? 52.862 4.803 -26.558 1.00 45.25 104 ALA A C 1
ATOM 698 O O . ALA A 1 104 ? 52.968 5.201 -27.720 1.00 45.25 104 ALA A O 1
ATOM 699 N N . LYS A 1 105 ? 51.857 4.005 -26.178 1.00 41.28 105 LYS A N 1
ATOM 700 C CA . LYS A 1 105 ? 50.655 3.791 -26.995 1.00 41.28 105 LYS A CA 1
ATOM 701 C C . LYS A 1 105 ? 49.419 3.840 -26.100 1.00 41.28 105 LYS A C 1
ATOM 703 O O . LYS A 1 105 ? 49.215 2.973 -25.258 1.00 41.28 105 LYS A O 1
ATOM 708 N N . LYS A 1 106 ? 48.619 4.896 -26.258 1.00 42.47 106 LYS A N 1
ATOM 709 C CA . LYS A 1 106 ? 47.383 5.116 -25.498 1.00 42.47 106 LYS A CA 1
ATOM 710 C C . LYS A 1 106 ? 46.341 4.082 -25.929 1.00 42.47 106 LYS A C 1
ATOM 712 O O . LYS A 1 106 ? 45.758 4.221 -27.002 1.00 42.47 106 LYS A O 1
ATOM 717 N N . ALA A 1 107 ? 46.125 3.058 -25.109 1.00 42.28 107 ALA A N 1
ATOM 718 C CA . ALA A 1 107 ? 44.959 2.193 -25.247 1.00 42.28 107 ALA A CA 1
ATOM 719 C C . ALA A 1 107 ? 43.669 3.019 -25.038 1.00 42.28 107 ALA A C 1
ATOM 721 O O . ALA A 1 107 ? 43.697 4.003 -24.287 1.00 42.28 107 ALA A O 1
ATOM 722 N N . PRO A 1 108 ? 42.542 2.656 -25.679 1.00 53.62 108 PRO A N 1
ATOM 723 C CA . PRO A 1 108 ? 41.241 3.134 -25.222 1.00 53.62 108 PRO A CA 1
ATOM 724 C C . PRO A 1 108 ? 41.006 2.662 -23.774 1.00 53.62 108 PRO A C 1
ATOM 726 O O . PRO A 1 108 ? 41.588 1.651 -23.367 1.00 53.62 108 PRO A O 1
ATOM 729 N N . PRO A 1 109 ? 40.176 3.363 -22.979 1.00 47.44 109 PRO A N 1
ATOM 730 C CA . PRO A 1 109 ? 39.691 2.784 -21.733 1.00 47.44 109 PRO A CA 1
ATOM 731 C C . PRO A 1 109 ? 38.982 1.466 -22.058 1.00 47.44 109 PRO A C 1
ATOM 733 O O . PRO A 1 109 ? 38.255 1.389 -23.049 1.00 47.44 109 PRO A O 1
ATOM 736 N N . ALA A 1 110 ? 39.210 0.435 -21.245 1.00 47.84 110 ALA A N 1
ATOM 737 C CA . ALA A 1 110 ? 38.401 -0.771 -21.333 1.00 47.84 110 ALA A CA 1
ATOM 738 C C . ALA A 1 110 ? 36.937 -0.396 -21.073 1.00 47.84 110 ALA A C 1
ATOM 740 O O . ALA A 1 110 ? 36.661 0.399 -20.170 1.00 47.84 110 ALA A O 1
ATOM 741 N N . GLU A 1 111 ? 36.016 -0.968 -21.846 1.00 46.84 111 GLU A N 1
ATOM 742 C CA . GLU A 1 111 ? 34.608 -0.962 -21.465 1.00 46.84 111 GLU A CA 1
ATOM 743 C C . GLU A 1 111 ? 34.501 -1.569 -20.065 1.00 46.84 111 GLU A C 1
ATOM 745 O O . GLU A 1 111 ? 35.009 -2.665 -19.807 1.00 46.84 111 GLU A O 1
ATOM 750 N N . VAL A 1 112 ? 33.862 -0.837 -19.149 1.00 53.00 112 VAL A N 1
ATOM 751 C CA . VAL A 1 112 ? 33.350 -1.454 -17.926 1.00 53.00 112 VAL A CA 1
ATOM 752 C C . VAL A 1 112 ? 32.381 -2.532 -18.411 1.00 53.00 112 VAL A C 1
ATOM 754 O O . VAL A 1 112 ? 31.485 -2.191 -19.188 1.00 53.00 112 VAL A O 1
ATOM 757 N N . PRO A 1 113 ? 32.561 -3.815 -18.046 1.00 43.34 113 PRO A N 1
ATOM 758 C CA . PRO A 1 113 ? 31.614 -4.836 -18.459 1.00 43.34 113 PR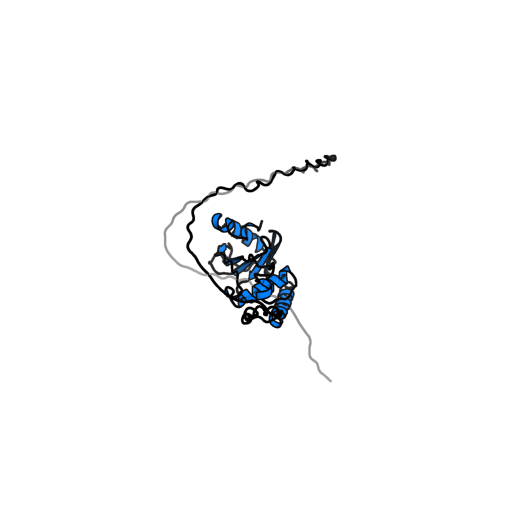O A CA 1
ATOM 759 C C . PRO A 1 113 ? 30.243 -4.432 -17.923 1.00 43.34 113 PRO A C 1
ATOM 761 O O . PRO A 1 113 ? 30.117 -4.190 -16.722 1.00 43.34 113 PRO A O 1
ATOM 764 N N . GLU A 1 114 ? 29.240 -4.327 -18.801 1.00 47.56 114 GLU A N 1
ATOM 765 C CA . GLU A 1 114 ? 27.864 -4.113 -18.353 1.00 47.56 114 GLU A CA 1
ATOM 766 C C . GLU A 1 114 ? 27.546 -5.155 -17.278 1.00 47.56 114 GLU A C 1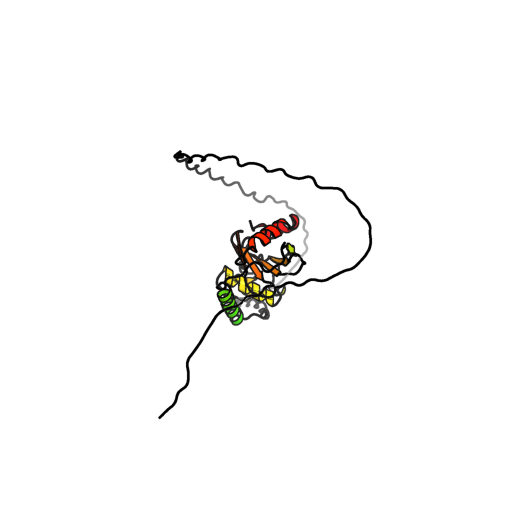
ATOM 768 O O . GLU A 1 114 ? 27.672 -6.361 -17.528 1.00 47.56 114 GLU A O 1
ATOM 773 N N . SER A 1 115 ? 27.134 -4.697 -16.092 1.00 51.38 115 SER A N 1
ATOM 774 C CA . SER A 1 115 ? 26.571 -5.576 -15.069 1.00 51.38 115 SER A CA 1
ATOM 775 C C . SER A 1 115 ? 25.513 -6.456 -15.739 1.00 51.38 115 SER A C 1
ATOM 777 O O . SER A 1 115 ? 24.681 -5.921 -16.481 1.00 51.38 115 SER A O 1
ATOM 779 N N . PRO A 1 116 ? 25.557 -7.791 -15.563 1.00 42.12 116 PRO A N 1
ATOM 780 C CA . PRO A 1 116 ? 24.746 -8.706 -16.354 1.00 42.12 116 PRO A CA 1
ATOM 781 C C . PRO A 1 116 ? 23.273 -8.344 -16.186 1.00 42.12 116 PRO A C 1
ATOM 783 O O . PRO A 1 116 ? 22.729 -8.496 -15.092 1.00 42.12 116 PRO A O 1
ATOM 786 N N . LYS A 1 117 ? 22.659 -7.824 -17.262 1.00 54.78 117 LYS A N 1
ATOM 787 C CA . LYS A 1 117 ? 21.291 -7.292 -17.238 1.00 54.78 117 LYS A CA 1
ATOM 788 C C . LYS A 1 117 ? 20.371 -8.320 -16.589 1.00 54.78 117 LYS A C 1
ATOM 790 O O . LYS A 1 117 ? 20.249 -9.433 -17.105 1.00 54.78 117 LYS A O 1
ATOM 795 N N . SER A 1 118 ? 19.779 -7.945 -15.452 1.00 52.28 118 SER A N 1
ATOM 796 C CA . SER A 1 118 ? 18.971 -8.861 -14.648 1.00 52.28 118 SER A CA 1
ATOM 797 C C . SER A 1 118 ? 17.884 -9.501 -15.508 1.00 52.28 118 SER A C 1
ATOM 799 O O . SER A 1 118 ? 17.298 -8.845 -16.376 1.00 52.28 118 SER A O 1
ATOM 801 N N . ALA A 1 119 ? 17.637 -10.795 -15.302 1.00 51.69 119 ALA A N 1
ATOM 802 C CA . ALA A 1 119 ? 16.607 -11.500 -16.051 1.00 51.69 119 ALA A CA 1
ATOM 803 C C . ALA A 1 119 ? 15.248 -10.818 -15.786 1.00 51.69 119 ALA A C 1
ATOM 805 O O . ALA A 1 119 ? 14.913 -10.584 -14.624 1.00 51.69 119 ALA A O 1
ATOM 806 N N . PRO A 1 120 ? 14.470 -10.466 -16.828 1.00 59.06 120 PRO A N 1
ATOM 807 C CA . PRO A 1 120 ? 13.319 -9.583 -16.672 1.00 59.06 120 PRO A CA 1
ATOM 808 C C . PRO A 1 120 ? 12.297 -10.168 -15.694 1.00 59.06 120 PRO A C 1
ATOM 810 O O . PRO A 1 120 ? 11.881 -11.320 -15.828 1.00 59.06 120 PRO A O 1
ATOM 813 N N . SER A 1 121 ? 11.859 -9.344 -14.742 1.00 61.81 121 SER A N 1
ATOM 814 C CA . SER A 1 121 ? 11.138 -9.711 -13.511 1.00 61.81 121 SER A CA 1
ATOM 815 C C . SER A 1 121 ? 9.718 -10.277 -13.680 1.00 61.81 121 SER A C 1
ATOM 817 O O . SER A 1 121 ? 8.975 -10.404 -12.701 1.00 61.81 121 SER A O 1
ATOM 819 N N . GLY A 1 122 ? 9.329 -10.620 -14.908 1.00 81.19 122 GLY A N 1
ATOM 820 C CA . GLY A 1 122 ? 8.036 -11.192 -15.277 1.00 81.19 122 GLY A CA 1
ATOM 821 C C . GLY A 1 122 ? 7.007 -10.189 -15.806 1.00 81.19 122 GLY A C 1
ATOM 822 O O . GLY A 1 122 ? 6.062 -10.623 -16.457 1.00 81.19 122 GLY A O 1
ATOM 823 N N . ILE A 1 123 ? 7.186 -8.879 -15.595 1.00 92.62 123 ILE A N 1
ATOM 824 C CA . ILE A 1 123 ? 6.269 -7.835 -16.092 1.00 92.62 123 ILE A CA 1
ATOM 825 C C . ILE A 1 123 ? 6.939 -7.052 -17.225 1.00 92.62 123 ILE A C 1
ATOM 827 O O . ILE A 1 123 ? 7.915 -6.341 -17.000 1.00 92.62 123 ILE A O 1
ATOM 831 N N . SER A 1 124 ? 6.403 -7.155 -18.447 1.00 93.81 124 SER A N 1
ATOM 832 C CA . SER A 1 124 ? 6.885 -6.363 -19.588 1.00 93.81 124 SER A CA 1
ATOM 833 C C . SER A 1 124 ? 6.276 -4.956 -19.619 1.00 93.81 124 SER A C 1
ATOM 835 O O . SER A 1 124 ? 5.284 -4.666 -18.946 1.00 93.81 124 SER A O 1
ATOM 837 N N . ILE A 1 125 ? 6.829 -4.085 -20.466 1.00 93.81 125 ILE A N 1
ATOM 838 C CA . ILE A 1 125 ? 6.309 -2.732 -20.721 1.00 93.81 125 ILE A CA 1
ATOM 839 C C . ILE A 1 125 ? 4.842 -2.773 -21.203 1.00 93.81 125 ILE A C 1
ATOM 841 O O . ILE A 1 125 ? 4.046 -1.893 -20.884 1.00 93.81 125 ILE A O 1
ATOM 845 N N . GLU A 1 126 ? 4.459 -3.798 -21.958 1.00 95.12 126 GLU A N 1
ATOM 846 C CA . GLU A 1 126 ? 3.110 -4.009 -22.496 1.00 95.12 126 GLU A CA 1
ATOM 847 C C . GLU A 1 126 ? 2.131 -4.401 -21.387 1.00 95.12 126 GLU A C 1
ATOM 849 O O . GLU A 1 126 ? 0.992 -3.930 -21.376 1.00 95.12 126 GLU A O 1
ATOM 854 N N . GLU A 1 127 ? 2.572 -5.206 -20.415 1.00 95.75 127 GLU A N 1
ATOM 855 C CA . GLU A 1 127 ? 1.770 -5.475 -19.225 1.00 95.75 127 GLU A CA 1
ATOM 856 C C . GLU A 1 127 ? 1.698 -4.254 -18.298 1.00 95.75 127 GLU A C 1
ATOM 858 O O . GLU A 1 127 ? 0.617 -3.953 -17.796 1.00 95.75 127 GLU A O 1
ATOM 863 N N . ALA A 1 128 ? 2.776 -3.483 -18.144 1.00 95.50 128 ALA A N 1
ATOM 864 C CA . ALA A 1 128 ? 2.741 -2.227 -17.395 1.00 95.50 128 ALA A CA 1
ATOM 865 C C . ALA A 1 128 ? 1.749 -1.214 -18.011 1.00 95.50 128 ALA A C 1
ATOM 867 O O . ALA A 1 128 ? 0.949 -0.613 -17.292 1.00 95.50 128 ALA A O 1
ATOM 868 N N . LYS A 1 129 ? 1.698 -1.101 -19.348 1.00 96.25 129 LYS A N 1
ATOM 869 C CA . LYS A 1 129 ? 0.675 -0.317 -20.074 1.00 96.25 129 LYS A CA 1
ATOM 870 C C . LYS A 1 129 ? -0.742 -0.856 -19.844 1.00 96.25 129 LYS A C 1
ATOM 872 O O . LYS A 1 129 ? -1.678 -0.079 -19.681 1.00 96.25 129 LYS A O 1
ATOM 877 N N . LYS A 1 130 ? -0.922 -2.179 -19.788 1.00 96.94 130 LYS A N 1
ATOM 878 C CA . LYS A 1 130 ? -2.222 -2.794 -19.469 1.00 96.94 130 LYS A CA 1
ATOM 879 C C . LYS A 1 130 ? -2.659 -2.498 -18.027 1.00 96.94 130 LYS A C 1
ATOM 881 O O . LYS A 1 130 ? -3.830 -2.199 -17.808 1.00 96.94 130 LYS A O 1
ATOM 886 N N . ILE A 1 131 ? -1.732 -2.544 -17.067 1.00 96.62 131 ILE A N 1
ATOM 887 C CA . ILE A 1 131 ? -1.963 -2.163 -15.664 1.00 96.62 131 ILE A CA 1
ATOM 888 C C . ILE A 1 131 ? -2.372 -0.686 -15.580 1.00 96.62 131 ILE A C 1
ATOM 890 O O . ILE A 1 131 ? -3.338 -0.373 -14.888 1.00 96.62 131 ILE A O 1
ATOM 894 N N . PHE A 1 132 ? -1.718 0.203 -16.337 1.00 94.94 132 PHE A N 1
ATOM 895 C CA . PHE A 1 132 ? -2.069 1.625 -16.400 1.00 94.94 132 PHE A CA 1
ATOM 896 C C . PHE A 1 132 ? -3.533 1.857 -16.805 1.00 94.94 132 PHE A C 1
ATOM 898 O O . PHE A 1 132 ? -4.257 2.583 -16.117 1.00 94.94 132 PHE A O 1
ATOM 905 N N . GLU A 1 133 ? -3.991 1.206 -17.877 1.00 95.81 133 GLU A N 1
ATOM 906 C CA . GLU A 1 133 ? -5.385 1.293 -18.337 1.00 95.81 133 GLU A CA 1
ATOM 907 C C . GLU A 1 133 ? -6.367 0.677 -17.325 1.00 95.81 133 GLU A C 1
ATOM 909 O O . GLU A 1 133 ? -7.451 1.217 -17.092 1.00 95.81 133 GLU A O 1
ATOM 914 N N . GLU A 1 134 ? -5.991 -0.429 -16.673 1.00 95.56 134 GLU A N 1
ATOM 915 C CA . GLU A 1 134 ? -6.818 -1.096 -15.661 1.00 95.56 134 GLU A CA 1
ATOM 916 C C . GLU A 1 134 ? -7.021 -0.218 -14.411 1.00 95.56 134 GLU A C 1
ATOM 918 O O . GLU A 1 134 ? -8.156 -0.078 -13.944 1.00 95.56 134 GLU A O 1
ATOM 923 N N . VAL A 1 135 ? -5.968 0.457 -13.931 1.00 95.00 135 VAL A N 1
ATOM 924 C CA . VAL A 1 135 ? -6.022 1.434 -12.824 1.00 95.00 135 VAL A CA 1
ATOM 925 C C . VAL A 1 135 ? -6.888 2.644 -13.196 1.00 95.00 135 VAL A C 1
ATOM 927 O O . VAL A 1 135 ? -7.805 3.005 -12.452 1.00 95.00 135 VAL A O 1
ATOM 930 N N . HIS A 1 136 ? -6.694 3.223 -14.386 1.00 92.88 136 HIS A N 1
ATOM 931 C CA . HIS A 1 136 ? -7.492 4.358 -14.869 1.00 92.88 136 HIS A CA 1
ATOM 932 C C . HIS A 1 136 ? -8.974 4.011 -15.100 1.00 92.88 136 HIS A C 1
ATOM 934 O O . HIS A 1 136 ? -9.855 4.858 -14.906 1.00 92.88 136 HIS A O 1
ATOM 940 N N . ALA A 1 137 ? -9.280 2.768 -15.481 1.00 92.56 137 ALA A N 1
ATOM 941 C CA . ALA A 1 137 ? -10.644 2.244 -15.536 1.00 92.56 137 ALA A CA 1
ATOM 942 C C . ALA A 1 137 ? -11.203 1.887 -14.142 1.00 92.56 137 ALA A C 1
ATOM 944 O O . ALA A 1 137 ? -12.421 1.883 -13.952 1.00 92.56 137 ALA A O 1
ATOM 945 N N . GLY A 1 138 ? -10.337 1.587 -13.170 1.00 89.81 138 GLY A N 1
ATOM 946 C CA . GLY A 1 138 ? -10.661 1.359 -11.761 1.00 89.81 138 GLY A CA 1
ATOM 947 C C . GLY A 1 138 ? -11.116 2.633 -11.049 1.00 89.81 138 GLY A C 1
ATOM 948 O O . GLY A 1 138 ? -12.235 2.662 -10.536 1.00 89.81 138 GLY A O 1
ATOM 949 N N . ARG A 1 139 ? -10.307 3.705 -11.099 1.00 84.75 139 ARG A N 1
ATOM 950 C CA . ARG A 1 139 ? -10.580 5.019 -10.466 1.00 84.75 139 ARG A CA 1
ATOM 951 C C . ARG A 1 139 ? -11.959 5.609 -10.812 1.00 84.75 139 ARG A C 1
ATOM 953 O O . ARG A 1 139 ? -12.534 6.333 -10.011 1.00 84.75 139 ARG A O 1
ATOM 960 N N . LYS A 1 140 ? -12.511 5.299 -11.992 1.00 82.31 140 LYS A N 1
ATOM 961 C CA . LYS A 1 140 ? -13.812 5.818 -12.474 1.00 82.31 140 LYS A CA 1
ATOM 962 C C . LYS A 1 140 ? -15.042 5.100 -11.899 1.00 82.31 140 LYS A C 1
ATOM 964 O O . LYS A 1 140 ? -16.166 5.512 -12.185 1.00 82.31 140 LYS A O 1
ATOM 969 N N . LYS A 1 141 ? -14.869 4.007 -11.150 1.00 83.19 141 LYS A N 1
ATOM 970 C CA . LYS A 1 141 ? -15.977 3.207 -10.604 1.00 83.19 141 LYS A CA 1
ATOM 971 C C . LYS A 1 141 ? -16.307 3.684 -9.184 1.00 83.19 141 LYS A C 1
ATOM 973 O O . LYS A 1 141 ? -15.397 3.711 -8.358 1.00 83.19 141 LYS A O 1
ATOM 978 N N . PRO A 1 142 ? -17.577 3.998 -8.858 1.00 75.19 142 PRO A N 1
ATOM 979 C CA . PRO A 1 142 ? -17.952 4.299 -7.482 1.00 75.19 142 PRO A CA 1
ATOM 980 C C . PRO A 1 142 ? -17.698 3.061 -6.622 1.00 75.19 142 PRO A C 1
ATOM 982 O O . PRO A 1 142 ? -18.206 1.974 -6.920 1.00 75.19 142 PRO A O 1
ATOM 985 N N . LYS A 1 143 ? -16.893 3.213 -5.571 1.00 79.62 143 LYS A N 1
ATOM 986 C CA . LYS A 1 143 ? -16.671 2.138 -4.607 1.00 79.62 143 LYS A CA 1
ATOM 987 C C . LYS A 1 143 ? -17.762 2.196 -3.542 1.00 79.62 143 LYS A C 1
ATOM 989 O O . LYS A 1 143 ? -18.335 3.245 -3.269 1.00 79.62 143 LYS A O 1
ATOM 994 N N . GLY A 1 144 ? -18.145 1.019 -3.056 1.00 84.88 144 GLY A N 1
ATOM 995 C CA . GLY A 1 144 ? -19.217 0.890 -2.072 1.00 84.88 144 GLY A CA 1
ATOM 996 C C . GLY A 1 144 ? -18.733 1.197 -0.653 1.00 84.88 144 GLY A C 1
ATOM 997 O O . GLY A 1 144 ? -17.593 1.626 -0.471 1.00 84.88 144 GLY A O 1
ATOM 998 N N . PRO A 1 145 ? -19.557 0.905 0.365 1.00 86.12 145 PRO A N 1
ATOM 999 C CA . PRO A 1 145 ? -19.083 0.895 1.741 1.00 86.12 145 PRO A CA 1
ATOM 1000 C C . PRO A 1 145 ? -17.962 -0.126 1.938 1.00 86.12 145 PRO A C 1
ATOM 1002 O O . PRO A 1 145 ? -17.934 -1.165 1.262 1.00 86.12 145 PRO A O 1
ATOM 1005 N N . CYS A 1 146 ? -17.071 0.175 2.887 1.00 86.25 146 CYS A N 1
ATOM 1006 C CA . CYS A 1 146 ? -15.974 -0.696 3.297 1.00 86.25 146 CYS A CA 1
ATOM 1007 C C . CYS A 1 146 ? -16.476 -2.127 3.540 1.00 86.25 146 CYS A C 1
ATOM 1009 O O . CYS A 1 146 ? -17.411 -2.361 4.310 1.00 86.25 146 CYS A O 1
ATOM 1011 N N . ARG A 1 147 ? -15.860 -3.103 2.862 1.00 88.12 147 ARG A N 1
ATOM 1012 C CA . ARG A 1 147 ? -16.331 -4.504 2.862 1.00 88.12 147 ARG A CA 1
ATOM 1013 C C . ARG A 1 147 ? -15.714 -5.386 3.950 1.00 88.12 147 ARG A C 1
ATOM 1015 O O . ARG A 1 147 ? -16.074 -6.558 4.056 1.00 88.12 147 ARG A O 1
ATOM 1022 N N . ALA A 1 148 ? -14.773 -4.853 4.721 1.00 89.00 148 ALA A N 1
ATOM 1023 C CA . ALA A 1 148 ? -14.061 -5.585 5.762 1.00 89.00 148 ALA A CA 1
ATOM 1024 C C . ALA A 1 148 ? -14.852 -5.645 7.079 1.00 89.00 148 ALA A C 1
ATOM 1026 O O . ALA A 1 148 ? -15.624 -4.742 7.399 1.00 89.00 148 ALA A O 1
ATOM 1027 N N . ALA A 1 149 ? -14.624 -6.685 7.886 1.00 90.50 149 ALA A N 1
ATOM 1028 C CA . ALA A 1 149 ? -15.129 -6.711 9.255 1.00 90.50 149 ALA A CA 1
ATOM 1029 C C . ALA A 1 149 ? -14.296 -5.761 10.134 1.00 90.50 149 ALA A C 1
ATOM 1031 O O . ALA A 1 149 ? -13.096 -5.968 10.304 1.00 90.50 149 ALA A O 1
ATOM 1032 N N . LEU A 1 150 ? -14.931 -4.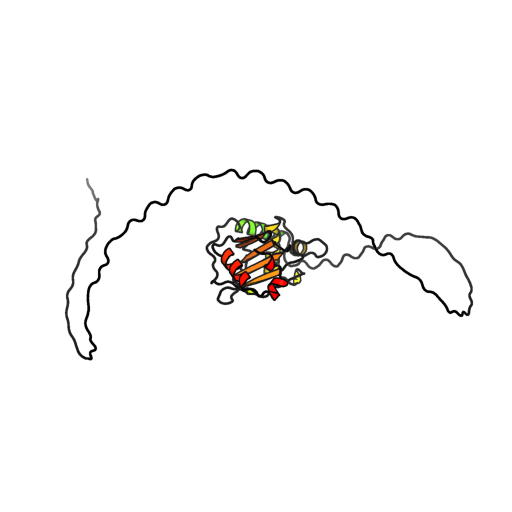731 10.695 1.00 93.50 150 LEU A N 1
ATOM 1033 C CA . LEU A 1 150 ? -14.289 -3.787 11.614 1.00 93.50 150 LEU A CA 1
ATOM 1034 C C . LEU A 1 150 ? -14.205 -4.365 13.043 1.00 93.50 150 LEU A C 1
ATOM 1036 O O . LEU A 1 150 ? -15.100 -5.121 13.432 1.00 93.50 150 LEU A O 1
ATOM 1040 N N . PRO A 1 151 ? -13.185 -4.006 13.850 1.00 96.69 151 PRO A N 1
ATOM 1041 C CA . PRO A 1 151 ? -12.095 -3.067 13.558 1.00 96.69 151 PRO A CA 1
ATOM 1042 C C . PRO A 1 151 ? -11.016 -3.634 12.623 1.00 96.69 151 PRO A C 1
ATOM 1044 O O . PRO A 1 151 ? -10.749 -4.833 12.625 1.00 96.69 151 PRO A O 1
ATOM 1047 N N . LEU A 1 152 ? -10.346 -2.747 11.880 1.00 97.94 152 LEU A N 1
ATOM 1048 C CA . LEU A 1 152 ? -9.120 -3.081 11.149 1.00 97.94 152 LEU A CA 1
ATOM 1049 C C . LEU A 1 152 ? -7.892 -3.067 12.075 1.00 97.94 152 LEU A C 1
ATOM 1051 O O . LEU A 1 152 ? -7.867 -2.380 13.108 1.00 97.94 152 LEU A O 1
ATOM 1055 N N . SER A 1 153 ? -6.848 -3.792 11.671 1.00 97.88 153 SER A N 1
ATOM 1056 C CA . SER A 1 153 ? -5.525 -3.775 12.304 1.00 97.88 153 SER A CA 1
ATOM 1057 C C . SER A 1 153 ? -4.398 -3.887 11.274 1.00 97.88 153 SER A C 1
ATOM 1059 O O . SER A 1 153 ? -4.527 -4.596 10.281 1.00 97.88 153 SER A O 1
ATOM 1061 N N . PHE A 1 154 ? -3.289 -3.192 11.518 1.00 97.75 154 PHE A N 1
ATOM 1062 C CA . PHE A 1 154 ? -2.065 -3.305 10.722 1.00 97.75 154 PHE A CA 1
ATOM 1063 C C . PHE A 1 154 ? -1.145 -4.384 11.305 1.00 97.75 154 PHE A C 1
ATOM 1065 O O . PHE A 1 154 ? -1.001 -4.476 12.527 1.00 97.75 154 PHE A O 1
ATOM 1072 N N . THR A 1 155 ? -0.483 -5.171 10.455 1.00 95.00 155 THR A N 1
ATOM 1073 C CA . THR A 1 155 ? 0.488 -6.186 10.887 1.00 95.00 155 THR A CA 1
ATOM 1074 C C . THR A 1 155 ? 1.731 -6.228 9.997 1.00 95.00 155 THR A C 1
ATOM 1076 O O . THR A 1 155 ? 1.676 -5.844 8.832 1.00 95.00 155 THR A O 1
ATOM 1079 N N . LYS A 1 156 ? 2.839 -6.715 10.578 1.00 82.69 156 LYS A N 1
ATOM 1080 C CA . LYS A 1 156 ? 4.108 -7.087 9.920 1.00 82.69 156 LYS A CA 1
ATOM 1081 C C . LYS A 1 156 ? 4.514 -6.185 8.732 1.00 82.69 156 LYS A C 1
ATOM 1083 O O . LYS A 1 156 ? 4.387 -6.626 7.589 1.00 82.69 156 LYS A O 1
ATOM 1088 N N . PRO A 1 157 ? 5.058 -4.977 8.974 1.00 93.94 157 PRO A N 1
ATOM 1089 C CA . PRO A 1 157 ? 5.670 -4.214 7.894 1.00 93.94 157 PRO A CA 1
ATOM 1090 C C . PRO A 1 157 ? 6.801 -5.027 7.257 1.00 93.94 157 PRO A C 1
ATOM 1092 O O . PRO A 1 157 ? 7.655 -5.578 7.958 1.00 93.94 157 PRO A O 1
ATOM 1095 N N . ARG A 1 158 ? 6.810 -5.085 5.927 1.00 95.75 158 ARG A N 1
ATOM 1096 C CA . ARG A 1 158 ? 7.966 -5.481 5.117 1.00 95.75 158 ARG A CA 1
ATOM 1097 C C . ARG A 1 158 ? 8.536 -4.235 4.465 1.00 95.75 158 ARG A C 1
ATOM 1099 O O . ARG A 1 158 ? 7.773 -3.397 4.000 1.00 95.75 158 ARG A O 1
ATOM 1106 N N . GLN A 1 159 ? 9.855 -4.145 4.388 1.00 95.38 159 GLN A N 1
ATOM 1107 C CA . GLN A 1 159 ? 10.552 -3.078 3.673 1.00 95.38 159 GLN A CA 1
ATOM 1108 C C . GLN A 1 159 ? 11.370 -3.729 2.549 1.00 95.38 159 GLN A C 1
ATOM 1110 O O . GLN A 1 159 ? 12.554 -3.987 2.755 1.00 95.38 159 GLN A O 1
ATOM 1115 N N . PRO A 1 160 ? 10.727 -4.139 1.435 1.00 94.00 160 PRO A N 1
ATOM 1116 C CA . PRO A 1 160 ? 11.428 -4.767 0.321 1.00 94.00 160 PRO A CA 1
ATOM 1117 C C . PRO A 1 160 ? 12.296 -3.723 -0.386 1.00 94.00 160 PRO A C 1
ATOM 1119 O O . PRO A 1 160 ? 11.785 -2.682 -0.805 1.00 94.00 160 PRO A O 1
ATOM 1122 N N . SER A 1 161 ? 13.592 -3.999 -0.515 1.00 89.62 161 SER A N 1
ATOM 1123 C CA . SER A 1 161 ? 14.535 -3.140 -1.236 1.00 89.62 161 SER A CA 1
ATOM 1124 C C . SER A 1 161 ? 14.727 -3.578 -2.685 1.00 89.62 161 SER A C 1
ATOM 1126 O O . SER A 1 161 ? 15.149 -2.774 -3.504 1.00 89.62 161 SER A O 1
ATOM 1128 N N . THR A 1 162 ? 14.384 -4.824 -3.033 1.00 91.00 162 THR A N 1
ATOM 1129 C CA . THR A 1 162 ? 14.544 -5.341 -4.402 1.00 91.00 162 THR A CA 1
ATOM 1130 C C . THR A 1 162 ? 13.248 -5.906 -4.979 1.00 91.00 162 THR A C 1
ATOM 1132 O O . THR A 1 162 ? 12.370 -6.401 -4.269 1.00 91.00 162 THR A O 1
ATOM 1135 N N . VAL A 1 163 ? 13.139 -5.898 -6.312 1.00 92.06 163 VAL A N 1
ATOM 1136 C CA . VAL A 1 163 ? 12.006 -6.503 -7.038 1.00 92.06 163 VAL A CA 1
ATOM 1137 C C . VAL A 1 163 ? 11.866 -8.003 -6.739 1.00 92.06 163 VAL A C 1
ATOM 1139 O O . VAL A 1 163 ? 10.751 -8.530 -6.765 1.00 92.06 163 VAL A O 1
ATOM 1142 N N . ASP A 1 164 ? 12.960 -8.699 -6.411 1.00 91.88 164 ASP A N 1
ATOM 1143 C CA . ASP A 1 164 ? 12.924 -10.135 -6.121 1.00 91.88 164 ASP A CA 1
ATOM 1144 C C . ASP A 1 164 ? 12.385 -10.512 -4.736 1.00 91.88 164 ASP A C 1
ATOM 1146 O O . ASP A 1 164 ? 11.974 -11.654 -4.528 1.00 91.88 164 ASP A O 1
ATOM 1150 N N . GLU A 1 165 ? 12.218 -9.535 -3.847 1.00 93.50 165 GLU A N 1
ATOM 1151 C CA . GLU A 1 165 ? 11.473 -9.685 -2.592 1.00 93.50 165 GLU A CA 1
ATOM 1152 C C . GLU A 1 165 ? 9.952 -9.507 -2.777 1.00 93.50 165 GLU A C 1
ATOM 1154 O O . GLU A 1 165 ? 9.176 -9.835 -1.874 1.00 93.50 165 GLU A O 1
ATOM 1159 N N . LEU A 1 166 ? 9.512 -9.031 -3.951 1.00 94.31 166 LEU A N 1
ATOM 1160 C CA . LEU A 1 166 ? 8.102 -8.885 -4.316 1.00 94.31 166 LEU A CA 1
ATOM 1161 C C . LEU A 1 166 ? 7.576 -10.122 -5.053 1.00 94.31 166 LEU A C 1
ATOM 1163 O O . LEU A 1 166 ? 8.153 -10.579 -6.047 1.00 94.31 166 LEU A O 1
ATOM 1167 N N . ASN A 1 167 ? 6.406 -10.616 -4.642 1.00 94.69 167 ASN A N 1
ATOM 1168 C CA . ASN A 1 167 ? 5.694 -11.661 -5.386 1.00 94.69 167 ASN A CA 1
ATOM 1169 C C . ASN A 1 167 ? 5.014 -11.115 -6.664 1.00 94.69 167 ASN A C 1
ATOM 1171 O O . ASN A 1 167 ? 4.904 -9.907 -6.867 1.00 94.69 167 ASN A O 1
ATOM 1175 N N . THR A 1 168 ? 4.513 -11.995 -7.537 1.00 95.31 168 THR A N 1
ATOM 1176 C CA . THR A 1 168 ? 3.929 -11.608 -8.838 1.00 95.31 168 THR A CA 1
ATOM 1177 C C . THR A 1 168 ? 2.768 -10.609 -8.743 1.00 95.31 168 THR A C 1
ATOM 1179 O O . THR A 1 168 ? 2.618 -9.787 -9.640 1.00 95.31 168 THR A O 1
ATOM 1182 N N . LEU A 1 169 ? 1.945 -10.640 -7.687 1.00 96.38 169 LEU A N 1
ATOM 1183 C CA . LEU A 1 169 ? 0.903 -9.626 -7.478 1.00 96.38 169 LEU A CA 1
ATOM 1184 C C . LEU A 1 169 ? 1.512 -8.303 -7.005 1.00 96.38 169 LEU A C 1
ATOM 1186 O O . LEU A 1 169 ? 1.121 -7.246 -7.490 1.00 96.38 169 LEU A O 1
ATOM 1190 N N . GLU A 1 170 ? 2.485 -8.360 -6.101 1.00 96.44 170 GLU A N 1
ATOM 1191 C CA . GLU A 1 170 ? 3.156 -7.178 -5.554 1.00 96.44 170 GLU A CA 1
ATOM 1192 C C . GLU A 1 170 ? 3.932 -6.421 -6.638 1.00 96.44 170 GLU A C 1
ATOM 1194 O O . GLU A 1 170 ? 3.814 -5.205 -6.730 1.00 96.44 170 GLU A O 1
ATOM 1199 N N . ARG A 1 171 ? 4.608 -7.117 -7.561 1.00 96.12 171 ARG A N 1
ATOM 1200 C CA . ARG A 1 171 ? 5.231 -6.488 -8.743 1.00 96.12 171 ARG A CA 1
ATOM 1201 C C . ARG A 1 171 ? 4.208 -5.714 -9.594 1.00 96.12 171 ARG A C 1
ATOM 1203 O O . ARG A 1 171 ? 4.528 -4.649 -10.116 1.00 96.12 171 ARG A O 1
ATOM 1210 N N . ARG A 1 172 ? 2.957 -6.192 -9.698 1.00 97.06 172 ARG A N 1
ATOM 1211 C CA . ARG A 1 172 ? 1.864 -5.466 -10.384 1.00 97.06 172 ARG A CA 1
ATOM 1212 C C . ARG A 1 172 ? 1.338 -4.293 -9.557 1.00 97.06 172 ARG A C 1
ATOM 1214 O O . ARG A 1 172 ? 0.960 -3.282 -10.138 1.00 97.06 172 ARG A O 1
ATOM 1221 N N . GLN A 1 173 ? 1.289 -4.431 -8.232 1.00 97.31 173 GLN A N 1
ATOM 1222 C CA . GLN A 1 173 ? 0.889 -3.364 -7.309 1.00 97.31 173 GLN A CA 1
ATOM 1223 C C . GLN A 1 173 ? 1.913 -2.221 -7.297 1.00 97.31 173 GLN A C 1
ATOM 1225 O O . GLN A 1 173 ? 1.503 -1.071 -7.359 1.00 97.31 173 GLN A O 1
ATOM 1230 N N . LEU A 1 174 ? 3.217 -2.511 -7.348 1.00 96.06 174 LEU A N 1
ATOM 1231 C CA . LEU A 1 174 ? 4.271 -1.504 -7.513 1.00 96.06 174 LEU A CA 1
ATOM 1232 C C . LEU A 1 174 ? 4.052 -0.664 -8.780 1.00 96.06 174 LEU A C 1
ATOM 1234 O O . LEU A 1 174 ? 3.987 0.561 -8.713 1.00 96.06 174 LEU A O 1
ATOM 1238 N N . VAL A 1 175 ? 3.849 -1.326 -9.927 1.00 96.00 175 VAL A N 1
ATOM 1239 C CA . VAL A 1 175 ? 3.546 -0.643 -11.196 1.00 96.00 175 VAL A CA 1
ATOM 1240 C C . VAL A 1 175 ? 2.235 0.143 -11.107 1.00 96.00 175 VAL A C 1
ATOM 1242 O O . VAL A 1 175 ? 2.170 1.269 -11.590 1.00 96.00 175 VAL A O 1
ATOM 1245 N N . ALA A 1 176 ? 1.200 -0.409 -10.466 1.00 96.81 176 ALA A N 1
ATOM 1246 C CA . ALA A 1 176 ? -0.071 0.283 -10.275 1.00 96.81 176 ALA A CA 1
ATOM 1247 C C . ALA A 1 176 ? 0.069 1.542 -9.400 1.00 96.81 176 ALA A C 1
ATOM 1249 O O . ALA A 1 176 ? -0.469 2.576 -9.775 1.00 96.81 176 ALA A O 1
ATOM 1250 N N . ALA A 1 177 ? 0.815 1.485 -8.292 1.00 95.44 177 ALA A N 1
ATOM 1251 C CA . ALA A 1 177 ? 1.074 2.629 -7.416 1.00 95.44 177 ALA A CA 1
ATOM 1252 C C . ALA A 1 177 ? 1.892 3.718 -8.130 1.00 95.44 177 ALA A C 1
ATOM 1254 O O . ALA A 1 177 ? 1.559 4.898 -8.033 1.00 95.44 177 ALA A O 1
ATOM 1255 N N . GLY A 1 178 ? 2.917 3.324 -8.896 1.00 93.50 178 GLY A N 1
ATOM 1256 C CA . GLY A 1 178 ? 3.744 4.261 -9.659 1.00 93.50 178 GLY A CA 1
ATOM 1257 C C . GLY A 1 178 ? 2.938 4.995 -10.732 1.00 93.50 178 GLY A C 1
ATOM 1258 O O . GLY A 1 178 ? 3.029 6.215 -10.861 1.00 93.50 178 GLY A O 1
ATOM 1259 N N . VAL A 1 179 ? 2.050 4.279 -11.431 1.00 93.06 179 VAL A N 1
ATOM 1260 C CA . VAL A 1 179 ? 1.059 4.892 -12.329 1.00 93.06 179 VAL A CA 1
ATOM 1261 C C . VAL A 1 179 ? 0.117 5.837 -11.574 1.00 93.06 179 VAL A C 1
ATOM 1263 O O . VAL A 1 179 ? -0.166 6.931 -12.060 1.00 93.06 179 VAL A O 1
ATOM 1266 N N . ASP A 1 180 ? -0.399 5.423 -10.417 1.00 91.25 180 ASP A N 1
ATOM 1267 C CA . ASP A 1 180 ? -1.435 6.149 -9.674 1.00 91.25 180 ASP A CA 1
ATOM 1268 C C . ASP A 1 180 ? -0.922 7.478 -9.082 1.00 91.25 180 ASP A C 1
ATOM 1270 O O . ASP A 1 180 ? -1.655 8.475 -9.081 1.00 91.25 180 ASP A O 1
ATOM 1274 N N . GLY A 1 181 ? 0.344 7.501 -8.643 1.00 87.88 181 GLY A N 1
ATOM 1275 C CA . GLY A 1 181 ? 1.029 8.677 -8.099 1.00 87.88 181 GLY A CA 1
ATOM 1276 C C . GLY A 1 181 ? 1.725 9.571 -9.135 1.00 87.88 181 GLY A C 1
ATOM 1277 O O . GLY A 1 181 ? 1.665 10.791 -9.005 1.00 87.88 181 GLY A O 1
ATOM 1278 N N . MET A 1 182 ? 2.364 8.998 -10.166 1.00 87.44 182 MET A N 1
ATOM 1279 C CA . MET A 1 182 ? 3.203 9.751 -11.123 1.00 87.44 182 MET A CA 1
ATOM 1280 C C . MET A 1 182 ? 2.633 9.843 -12.544 1.00 87.44 182 MET A C 1
ATOM 1282 O O . MET A 1 182 ? 3.077 10.681 -13.326 1.00 87.44 182 MET A O 1
ATOM 1286 N N . GLY A 1 183 ? 1.676 8.990 -12.920 1.00 89.38 183 GLY A N 1
ATOM 1287 C CA . GLY A 1 183 ? 1.146 8.919 -14.288 1.00 89.38 183 GLY A CA 1
ATOM 1288 C C . GLY A 1 183 ? 2.109 8.327 -15.329 1.00 89.38 183 GLY A C 1
ATOM 1289 O O . GLY A 1 183 ? 1.764 8.268 -16.508 1.00 89.38 183 GLY A O 1
ATOM 1290 N N . GLU A 1 184 ? 3.296 7.871 -14.921 1.00 90.25 184 GLU A N 1
ATOM 1291 C CA . GLU A 1 184 ? 4.279 7.222 -15.795 1.00 90.25 184 GLU A CA 1
ATOM 1292 C C . GLU A 1 184 ? 4.085 5.700 -15.858 1.00 90.25 184 GLU A C 1
ATOM 1294 O O . GLU A 1 184 ? 3.555 5.082 -14.937 1.00 90.25 184 GLU A O 1
ATOM 1299 N N . VAL A 1 185 ? 4.570 5.073 -16.934 1.00 93.38 185 VAL A N 1
ATOM 1300 C CA . VAL A 1 185 ? 4.568 3.612 -17.096 1.00 93.38 185 VAL A CA 1
ATOM 1301 C C . VAL A 1 185 ? 6.003 3.093 -17.125 1.00 93.38 185 VAL A C 1
ATOM 1303 O O . VAL A 1 185 ? 6.724 3.313 -18.098 1.00 93.38 185 VAL A O 1
ATOM 1306 N N . ARG A 1 186 ? 6.393 2.365 -16.075 1.00 92.88 186 ARG A N 1
ATOM 1307 C CA . ARG A 1 186 ? 7.704 1.710 -15.920 1.00 92.88 186 ARG A CA 1
ATOM 1308 C C . ARG A 1 186 ? 7.528 0.237 -15.521 1.00 92.88 186 ARG A C 1
ATOM 1310 O O . ARG A 1 186 ? 6.441 -0.153 -15.087 1.00 92.88 186 ARG A O 1
ATOM 1317 N N . THR A 1 187 ? 8.573 -0.579 -15.673 1.00 94.12 187 THR A N 1
ATOM 1318 C CA . THR A 1 187 ? 8.630 -1.932 -15.081 1.00 94.12 187 THR A CA 1
ATOM 1319 C C . THR A 1 187 ? 8.839 -1.846 -13.560 1.00 94.12 187 THR A C 1
ATOM 1321 O O . THR A 1 187 ? 9.138 -0.759 -13.061 1.00 94.12 187 THR A O 1
ATOM 1324 N N . PRO A 1 188 ? 8.710 -2.952 -12.799 1.00 92.88 188 PRO A N 1
ATOM 1325 C CA . PRO A 1 188 ? 9.065 -2.977 -11.379 1.00 92.88 188 PRO A CA 1
ATOM 1326 C C . PRO A 1 188 ? 10.490 -2.471 -11.085 1.00 92.88 188 PRO A C 1
ATOM 1328 O O . PRO A 1 188 ? 10.687 -1.770 -10.099 1.00 92.88 188 PRO A O 1
ATOM 1331 N N . GLU A 1 189 ? 11.461 -2.760 -11.958 1.00 91.06 189 GLU A N 1
ATOM 1332 C CA . GLU A 1 189 ? 12.862 -2.318 -11.818 1.00 91.06 189 GLU A CA 1
ATOM 1333 C C . GLU A 1 189 ? 12.950 -0.794 -11.855 1.00 91.06 189 GLU A C 1
ATOM 1335 O O . GLU A 1 189 ? 13.446 -0.188 -10.917 1.00 91.06 189 GLU A O 1
ATOM 1340 N N . GLY A 1 190 ? 12.354 -0.157 -12.871 1.00 89.94 190 GLY A N 1
ATOM 1341 C CA . GLY A 1 190 ? 12.341 1.306 -13.009 1.00 89.94 190 GLY A CA 1
ATOM 1342 C C . GLY A 1 190 ? 11.556 2.058 -11.922 1.00 89.94 190 GLY A C 1
ATOM 1343 O O . GLY A 1 190 ? 11.478 3.289 -11.976 1.00 89.94 190 GLY A O 1
ATOM 1344 N N . TRP A 1 191 ? 10.963 1.336 -10.964 1.00 90.44 191 TRP A N 1
ATOM 1345 C CA . TRP A 1 191 ? 10.358 1.873 -9.745 1.00 90.44 191 TRP A CA 1
ATOM 1346 C C . TRP A 1 191 ? 11.194 1.627 -8.478 1.00 90.44 191 TRP A C 1
ATOM 1348 O O . TRP A 1 191 ? 11.098 2.443 -7.565 1.00 90.44 191 TRP A O 1
ATOM 1358 N N . LEU A 1 192 ? 11.989 0.550 -8.420 1.00 88.38 192 LEU A N 1
ATOM 1359 C CA . LEU A 1 192 ? 12.789 0.114 -7.259 1.00 88.38 192 LEU A CA 1
ATOM 1360 C C . LEU A 1 192 ? 14.315 0.154 -7.493 1.00 88.38 192 LEU A C 1
ATOM 1362 O O . LEU A 1 192 ? 15.063 -0.468 -6.746 1.00 88.38 192 LEU A O 1
ATOM 1366 N N . ASP A 1 193 ? 14.782 0.854 -8.527 1.00 80.62 193 ASP A N 1
ATOM 1367 C CA . ASP A 1 193 ? 16.213 1.020 -8.804 1.00 80.62 193 ASP A CA 1
ATOM 1368 C C . ASP A 1 193 ? 16.957 1.674 -7.616 1.00 80.62 193 ASP A C 1
ATOM 1370 O O . ASP A 1 193 ? 16.396 2.521 -6.916 1.00 80.62 193 ASP A O 1
ATOM 1374 N N . GLU A 1 194 ? 18.211 1.284 -7.380 1.00 67.25 194 GLU A N 1
ATOM 1375 C CA . GLU A 1 194 ? 19.065 1.859 -6.328 1.00 67.25 194 GLU A CA 1
ATOM 1376 C C . GLU A 1 194 ? 19.985 2.977 -6.861 1.00 67.25 194 GLU A C 1
ATOM 1378 O O . GLU A 1 194 ? 20.519 3.748 -6.061 1.00 67.25 194 GLU A O 1
ATOM 1383 N N . GLU A 1 195 ? 20.196 3.077 -8.184 1.00 71.19 195 GLU A N 1
ATOM 1384 C CA . GLU A 1 195 ? 21.102 4.073 -8.786 1.00 71.19 195 GLU A CA 1
ATOM 1385 C C . GLU A 1 195 ? 20.404 5.401 -9.138 1.00 71.19 195 GLU A C 1
ATOM 1387 O O . GLU A 1 195 ? 21.018 6.467 -9.037 1.00 71.19 195 GLU A O 1
ATOM 1392 N N . ASP A 1 196 ? 19.121 5.352 -9.507 1.00 63.91 196 ASP A N 1
ATOM 1393 C CA . ASP A 1 196 ? 18.239 6.526 -9.589 1.00 63.91 196 ASP A CA 1
ATOM 1394 C C . ASP A 1 196 ? 17.730 6.916 -8.183 1.00 63.91 196 ASP A C 1
ATOM 1396 O O . ASP A 1 196 ? 17.639 6.079 -7.284 1.00 63.91 196 ASP A O 1
ATOM 1400 N N . GLU A 1 197 ? 17.287 8.167 -7.990 1.00 61.56 197 GLU A N 1
ATOM 1401 C CA . GLU A 1 197 ? 16.485 8.560 -6.811 1.00 61.56 197 GLU A CA 1
ATOM 1402 C C . GLU A 1 197 ? 15.068 7.954 -6.917 1.00 61.56 197 GLU A C 1
ATOM 1404 O O . GLU A 1 197 ? 14.075 8.651 -7.149 1.00 61.56 197 GLU A O 1
ATOM 1409 N N . SER A 1 198 ? 14.971 6.624 -6.833 1.00 63.72 198 SER A N 1
ATOM 1410 C CA . SER A 1 198 ? 13.753 5.901 -7.172 1.00 63.72 198 SER A CA 1
ATOM 1411 C C . SER A 1 198 ? 12.611 6.221 -6.212 1.00 63.72 198 SER A C 1
ATOM 1413 O O . SER A 1 198 ? 12.759 6.327 -4.991 1.00 63.72 198 SER A O 1
ATOM 1415 N N . TYR A 1 199 ? 11.416 6.354 -6.788 1.00 67.94 199 TYR A N 1
ATOM 1416 C CA . TYR A 1 199 ? 10.205 6.773 -6.079 1.00 67.94 199 TYR A CA 1
ATOM 1417 C C . TYR A 1 199 ? 9.823 5.820 -4.923 1.00 67.94 199 TYR A C 1
ATOM 1419 O O . TYR A 1 199 ? 9.093 6.195 -4.004 1.00 67.94 199 TYR A O 1
ATOM 1427 N N . TYR A 1 200 ? 10.357 4.593 -4.948 1.00 74.38 200 TYR A N 1
ATOM 1428 C CA . TYR A 1 200 ? 10.142 3.544 -3.955 1.00 74.38 200 TYR A CA 1
ATOM 1429 C C . TYR A 1 200 ? 11.407 3.167 -3.160 1.00 74.38 200 TYR A C 1
ATOM 1431 O O . TYR A 1 200 ? 11.350 2.216 -2.386 1.00 74.38 200 TYR A O 1
ATOM 1439 N N . GLY A 1 201 ? 12.493 3.955 -3.215 1.00 72.31 201 GLY A N 1
ATOM 1440 C CA . GLY A 1 201 ? 13.725 3.785 -2.411 1.00 72.31 201 GLY A CA 1
ATOM 1441 C C . GLY A 1 201 ? 13.550 3.898 -0.881 1.00 72.31 201 GLY A C 1
ATOM 1442 O O . GLY A 1 201 ? 14.508 3.960 -0.113 1.00 72.31 201 GLY A O 1
ATOM 1443 N N . SER A 1 202 ? 12.307 3.949 -0.406 1.00 86.81 202 SER A N 1
ATOM 1444 C CA . SER A 1 202 ? 11.894 3.674 0.970 1.00 86.81 202 SER A CA 1
ATOM 1445 C C . SER A 1 202 ? 10.472 3.107 0.945 1.00 86.81 202 SER A C 1
ATOM 1447 O O . SER A 1 202 ? 9.528 3.758 1.383 1.00 86.81 202 SER A O 1
ATOM 1449 N N . LEU A 1 203 ? 10.300 1.922 0.357 1.00 94.19 203 LEU A N 1
ATOM 1450 C CA . LEU A 1 203 ? 9.026 1.206 0.304 1.00 94.19 203 LEU A CA 1
ATOM 1451 C C . LEU A 1 203 ? 8.777 0.440 1.610 1.00 94.19 203 LEU A C 1
ATOM 1453 O O . LEU A 1 203 ? 9.609 -0.345 2.056 1.00 94.19 203 LEU A O 1
ATOM 1457 N N . GLU A 1 204 ? 7.599 0.623 2.203 1.00 96.25 204 GLU A N 1
ATOM 1458 C CA . GLU A 1 204 ? 7.109 -0.186 3.319 1.00 96.25 204 GLU A CA 1
ATOM 1459 C C . GLU A 1 204 ? 5.701 -0.724 3.017 1.00 96.25 204 GLU A C 1
ATOM 1461 O O . GLU A 1 204 ? 4.750 0.040 2.857 1.00 96.25 204 GLU A O 1
ATOM 1466 N N . ILE A 1 205 ? 5.559 -2.049 2.953 1.00 97.44 205 ILE A N 1
ATOM 1467 C CA . ILE A 1 205 ? 4.295 -2.749 2.699 1.00 97.44 205 ILE A CA 1
ATOM 1468 C C . ILE A 1 205 ? 3.732 -3.274 4.021 1.00 97.44 205 ILE A C 1
ATOM 1470 O O . ILE A 1 205 ? 4.389 -4.035 4.734 1.00 97.44 205 ILE A O 1
ATOM 1474 N N . TRP A 1 206 ? 2.484 -2.916 4.306 1.00 97.94 206 TRP A N 1
ATOM 1475 C CA . TRP A 1 206 ? 1.711 -3.350 5.464 1.00 97.94 206 TRP A CA 1
ATOM 1476 C C . TRP A 1 206 ? 0.540 -4.243 5.057 1.00 97.94 206 TRP A C 1
ATOM 1478 O O . TRP A 1 206 ? -0.260 -3.877 4.191 1.00 97.94 206 TRP A O 1
ATOM 1488 N N . ASP A 1 207 ? 0.372 -5.365 5.755 1.00 97.56 207 ASP A N 1
ATOM 1489 C CA . ASP A 1 207 ? -0.855 -6.159 5.685 1.00 97.56 207 ASP A CA 1
ATOM 1490 C C . ASP A 1 207 ? -1.920 -5.537 6.605 1.00 97.56 207 ASP A C 1
ATOM 1492 O O . ASP A 1 207 ? -1.678 -5.307 7.796 1.00 97.56 207 ASP A O 1
ATOM 1496 N N . VAL A 1 208 ? -3.119 -5.287 6.069 1.00 97.88 208 VAL A N 1
ATOM 1497 C CA . VAL A 1 208 ? -4.278 -4.799 6.831 1.00 97.88 208 VAL A CA 1
ATOM 1498 C C . VAL A 1 208 ? -5.263 -5.946 7.025 1.00 97.88 208 VAL A C 1
ATOM 1500 O O . VAL A 1 208 ? -5.869 -6.435 6.067 1.00 97.88 208 VAL A O 1
ATOM 1503 N N . LEU A 1 209 ? -5.431 -6.367 8.276 1.00 97.94 209 LEU A N 1
ATOM 1504 C CA . LEU A 1 209 ? -6.318 -7.455 8.669 1.00 97.94 209 LEU A CA 1
ATOM 1505 C C . LEU A 1 209 ? -7.687 -6.931 9.117 1.00 97.94 209 LEU A C 1
ATOM 1507 O O . LEU A 1 209 ? -7.780 -5.887 9.771 1.00 97.94 209 LEU A O 1
ATOM 1511 N N . ASP A 1 210 ? -8.732 -7.704 8.827 1.00 97.81 210 ASP A N 1
ATOM 1512 C CA . ASP A 1 210 ? -10.066 -7.533 9.404 1.00 97.81 210 ASP A CA 1
ATOM 1513 C C . ASP A 1 210 ? -10.136 -8.039 10.861 1.00 97.81 210 ASP A C 1
ATOM 1515 O O . ASP A 1 210 ? -9.190 -8.621 11.399 1.00 97.81 210 ASP A O 1
ATOM 1519 N N . ALA A 1 211 ? -11.296 -7.874 11.499 1.00 97.12 211 ALA A N 1
ATOM 1520 C CA . ALA A 1 211 ? -11.563 -8.326 12.866 1.00 97.12 211 ALA A CA 1
ATOM 1521 C C . ALA A 1 211 ? -11.444 -9.851 13.098 1.00 97.12 211 ALA A C 1
ATOM 1523 O O . ALA A 1 211 ? -11.542 -10.304 14.239 1.00 97.12 211 ALA A O 1
ATOM 1524 N N . LYS A 1 212 ? -11.257 -10.657 12.044 1.00 96.94 212 LYS A N 1
ATOM 1525 C CA . LYS A 1 212 ? -11.019 -12.110 12.104 1.00 96.94 212 LYS A CA 1
ATOM 1526 C C . LYS A 1 212 ? -9.547 -12.464 11.863 1.00 96.94 212 LYS A C 1
ATOM 1528 O O . LYS A 1 212 ? -9.206 -13.644 11.874 1.00 96.94 212 LYS A O 1
ATOM 1533 N N . GLY A 1 213 ? -8.685 -11.471 11.632 1.00 96.56 213 GLY A N 1
ATOM 1534 C CA . GLY A 1 213 ? -7.283 -11.663 11.271 1.00 96.56 213 GLY A CA 1
ATOM 1535 C C . GLY A 1 213 ? -7.058 -11.990 9.790 1.00 96.56 213 GLY A C 1
ATOM 1536 O O . GLY A 1 213 ? -5.978 -12.464 9.443 1.00 96.56 213 GLY A O 1
ATOM 1537 N N . VAL A 1 214 ? -8.046 -11.772 8.914 1.00 96.75 214 VAL A N 1
ATOM 1538 C CA . VAL A 1 214 ? -7.934 -12.058 7.475 1.00 96.75 214 VAL A CA 1
ATOM 1539 C C . VAL A 1 214 ? -7.416 -10.817 6.737 1.00 96.75 214 VAL A C 1
ATOM 1541 O O . VAL A 1 214 ? -8.013 -9.750 6.895 1.00 96.75 214 VAL A O 1
ATOM 1544 N N . PRO A 1 215 ? -6.355 -10.915 5.910 1.00 96.56 215 PRO A N 1
ATOM 1545 C CA . PRO A 1 215 ? -5.906 -9.804 5.074 1.00 96.56 215 PRO A CA 1
ATOM 1546 C C . PRO A 1 215 ? -7.005 -9.343 4.108 1.00 96.56 215 PRO A C 1
ATOM 1548 O O . PRO A 1 215 ? -7.535 -10.135 3.327 1.00 96.56 215 PRO A O 1
ATOM 1551 N N . VAL A 1 216 ? -7.333 -8.052 4.152 1.00 97.56 216 VAL A N 1
ATOM 1552 C CA . VAL A 1 216 ? -8.382 -7.415 3.333 1.00 97.56 216 VAL A CA 1
ATOM 1553 C C . VAL A 1 216 ? -7.843 -6.271 2.478 1.00 97.56 216 VAL A C 1
ATOM 1555 O O . VAL A 1 216 ? -8.250 -6.130 1.321 1.00 97.56 216 VAL A O 1
ATOM 1558 N N . TYR A 1 217 ? -6.872 -5.517 2.998 1.00 97.88 217 TYR A N 1
ATOM 1559 C CA . TYR A 1 217 ? -6.145 -4.489 2.254 1.00 97.88 217 TYR A CA 1
ATOM 1560 C C . TYR A 1 217 ? -4.635 -4.649 2.445 1.00 97.88 217 TYR A C 1
ATOM 1562 O O . TYR A 1 217 ? -4.181 -5.282 3.398 1.00 97.88 217 TYR A O 1
ATOM 1570 N N . SER A 1 218 ? -3.863 -4.075 1.532 1.00 97.56 218 SER A N 1
ATOM 1571 C CA . SER A 1 218 ? -2.423 -3.881 1.672 1.00 97.56 218 SER A CA 1
ATOM 1572 C C . SER A 1 218 ? -2.141 -2.393 1.510 1.00 97.56 218 SER A C 1
ATOM 1574 O O . SER A 1 218 ? -2.547 -1.800 0.510 1.00 97.56 218 SER A O 1
ATOM 1576 N N . LEU A 1 219 ? -1.503 -1.784 2.507 1.00 97.75 219 LEU A N 1
ATOM 1577 C CA . LEU A 1 219 ? -1.075 -0.387 2.458 1.00 97.75 219 LEU A CA 1
ATOM 1578 C C . LEU A 1 219 ? 0.405 -0.352 2.089 1.00 97.75 219 LEU A C 1
ATOM 1580 O O . LEU A 1 219 ? 1.245 -0.871 2.818 1.00 97.75 219 LEU A O 1
ATOM 1584 N N . TRP A 1 220 ? 0.706 0.276 0.963 1.00 97.56 220 TRP A N 1
ATOM 1585 C CA . TRP A 1 220 ? 2.056 0.560 0.504 1.00 97.56 220 TRP A CA 1
ATOM 1586 C C . TRP A 1 220 ? 2.383 1.999 0.895 1.00 97.56 220 TRP A C 1
ATOM 1588 O O . TRP A 1 220 ? 1.640 2.898 0.517 1.00 97.56 220 TRP A O 1
ATOM 1598 N N . MET A 1 221 ? 3.467 2.219 1.633 1.00 96.44 221 MET A N 1
ATOM 1599 C CA . MET A 1 221 ? 4.009 3.538 1.975 1.00 96.44 221 MET A CA 1
ATOM 1600 C C . MET A 1 221 ? 5.322 3.766 1.221 1.00 96.44 221 MET A C 1
ATOM 1602 O O . MET A 1 221 ? 6.120 2.839 1.094 1.00 96.44 221 MET A O 1
ATOM 1606 N N . TYR A 1 222 ? 5.549 4.982 0.730 1.00 94.19 222 TYR A N 1
ATOM 1607 C CA . TYR A 1 222 ? 6.717 5.365 -0.071 1.00 94.19 222 TYR A CA 1
ATOM 1608 C C . TYR A 1 222 ? 6.940 6.887 -0.031 1.00 94.19 222 TYR A C 1
ATOM 1610 O O . TYR A 1 222 ? 6.104 7.635 0.475 1.00 94.19 222 TYR A O 1
ATOM 1618 N N . LEU A 1 223 ? 8.099 7.356 -0.514 1.00 89.31 223 LEU A N 1
ATOM 1619 C CA . LEU A 1 223 ? 8.537 8.760 -0.420 1.00 89.31 223 LEU A CA 1
ATOM 1620 C C . LEU A 1 223 ? 8.312 9.412 0.964 1.00 89.31 223 LEU A C 1
ATOM 1622 O O . LEU A 1 223 ? 7.987 10.588 1.062 1.00 89.31 223 LEU A O 1
ATOM 1626 N N . THR A 1 224 ? 8.515 8.666 2.053 1.00 89.38 224 THR A N 1
ATOM 1627 C CA . THR A 1 224 ? 8.261 9.099 3.445 1.00 89.38 224 THR A CA 1
ATOM 1628 C C . THR A 1 224 ? 6.781 9.293 3.813 1.00 89.38 224 THR A C 1
ATOM 1630 O O . THR A 1 224 ? 6.339 8.689 4.789 1.00 89.38 224 THR A O 1
ATOM 1633 N N . ASP A 1 225 ? 6.028 10.114 3.077 1.00 92.50 225 ASP A N 1
ATOM 1634 C CA . ASP A 1 225 ? 4.683 10.592 3.439 1.00 92.50 225 ASP A CA 1
ATOM 1635 C C . ASP A 1 225 ? 3.586 10.310 2.388 1.00 92.50 225 ASP A C 1
ATOM 1637 O O . ASP A 1 225 ? 2.477 10.840 2.496 1.00 92.50 225 ASP A O 1
ATOM 1641 N N . ASN A 1 226 ? 3.865 9.441 1.410 1.00 94.75 226 ASN A N 1
ATOM 1642 C CA . ASN A 1 226 ? 2.929 9.039 0.356 1.00 94.75 226 ASN A CA 1
ATOM 1643 C C . ASN A 1 226 ? 2.614 7.536 0.432 1.00 94.75 226 ASN A C 1
ATOM 1645 O O . ASN A 1 226 ? 3.309 6.766 1.100 1.00 94.75 226 ASN A O 1
ATOM 1649 N N . GLY A 1 227 ? 1.547 7.099 -0.238 1.00 96.44 227 GLY A N 1
ATOM 1650 C CA . GLY A 1 227 ? 1.109 5.711 -0.160 1.00 96.44 227 GLY A CA 1
ATOM 1651 C C . GLY A 1 227 ? -0.073 5.338 -1.053 1.00 96.44 227 GLY A C 1
ATOM 1652 O O . GLY A 1 227 ? -0.788 6.191 -1.571 1.00 96.44 227 GLY A O 1
ATOM 1653 N N . THR A 1 228 ? -0.302 4.034 -1.205 1.00 97.56 228 THR A N 1
ATOM 1654 C CA . THR A 1 228 ? -1.423 3.441 -1.951 1.00 97.56 228 THR A CA 1
ATOM 1655 C C . THR A 1 228 ? -2.066 2.327 -1.125 1.00 97.56 228 THR A C 1
ATOM 1657 O O . THR A 1 228 ? -1.373 1.441 -0.624 1.00 97.56 228 THR A O 1
ATOM 1660 N N . VAL A 1 229 ? -3.397 2.326 -1.007 1.00 97.88 229 VAL A N 1
ATOM 1661 C CA . VAL A 1 229 ? -4.170 1.248 -0.371 1.00 97.88 229 VAL A CA 1
ATOM 1662 C C . VAL A 1 229 ? -4.764 0.349 -1.454 1.00 97.88 229 VAL A C 1
ATOM 1664 O O . VAL A 1 229 ? -5.684 0.744 -2.170 1.00 97.88 229 VAL A O 1
ATOM 1667 N N . PHE A 1 230 ? -4.285 -0.888 -1.549 1.00 97.69 230 PHE A N 1
ATOM 1668 C CA . PHE A 1 230 ? -4.827 -1.918 -2.437 1.00 97.69 230 PHE A CA 1
ATOM 1669 C C . PHE A 1 230 ? -5.805 -2.832 -1.706 1.00 97.69 230 PHE A C 1
ATOM 1671 O O . PHE A 1 230 ? -5.594 -3.179 -0.545 1.00 97.69 230 PHE A O 1
ATOM 1678 N N . ARG A 1 231 ? -6.822 -3.342 -2.405 1.00 96.75 231 ARG A N 1
ATOM 1679 C CA . ARG A 1 231 ? -7.558 -4.529 -1.944 1.00 96.75 231 ARG A CA 1
ATOM 1680 C C . ARG A 1 231 ? -6.723 -5.795 -2.167 1.00 96.75 231 ARG A C 1
ATOM 1682 O O . ARG A 1 231 ? -6.223 -6.020 -3.273 1.00 96.75 231 ARG A O 1
ATOM 1689 N N . VAL A 1 232 ? -6.612 -6.643 -1.142 1.00 95.62 232 VAL A N 1
ATOM 1690 C CA . VAL A 1 232 ? -5.853 -7.908 -1.199 1.00 95.62 232 VAL A CA 1
ATOM 1691 C C . VAL A 1 232 ? -6.299 -8.775 -2.381 1.00 95.62 232 VAL A C 1
ATOM 1693 O O . VAL A 1 232 ? -7.485 -8.864 -2.696 1.00 95.62 232 VAL A O 1
ATOM 1696 N N . GLY A 1 233 ? -5.326 -9.402 -3.050 1.00 95.75 233 GLY A N 1
ATOM 1697 C CA . GLY A 1 233 ? -5.558 -10.228 -4.239 1.00 95.75 233 GLY A CA 1
ATOM 1698 C C . GLY A 1 233 ? -5.745 -9.447 -5.547 1.00 95.75 233 GLY A C 1
ATOM 1699 O O . GLY A 1 233 ? -6.092 -10.055 -6.555 1.00 95.75 233 GLY A O 1
ATOM 1700 N N . SER A 1 234 ? -5.545 -8.123 -5.559 1.00 96.62 234 SER A N 1
ATOM 1701 C CA . SER A 1 234 ? -5.805 -7.280 -6.735 1.00 96.62 234 SER A CA 1
ATOM 1702 C C . SER A 1 234 ? -4.901 -6.045 -6.823 1.00 96.62 234 SER A C 1
ATOM 1704 O O . SER A 1 234 ? -4.241 -5.679 -5.853 1.00 96.62 234 SER A O 1
ATOM 1706 N N . ILE A 1 235 ? -4.933 -5.365 -7.973 1.00 97.00 235 ILE A N 1
ATOM 1707 C CA . ILE A 1 235 ? -4.415 -3.995 -8.147 1.00 97.00 235 ILE A CA 1
ATOM 1708 C C . ILE A 1 235 ? -5.510 -2.924 -7.949 1.00 97.00 235 ILE A C 1
ATOM 1710 O O . ILE A 1 235 ? -5.372 -1.795 -8.408 1.00 97.00 235 ILE A O 1
ATOM 1714 N N . ASP A 1 236 ? -6.628 -3.263 -7.292 1.00 95.94 236 ASP A N 1
ATOM 1715 C CA . ASP A 1 236 ? -7.739 -2.332 -7.071 1.00 95.94 236 ASP A CA 1
ATOM 1716 C C . ASP A 1 236 ? -7.395 -1.324 -5.960 1.00 95.94 236 ASP A C 1
ATOM 1718 O O . ASP A 1 236 ? -7.529 -1.625 -4.772 1.00 95.94 236 ASP A O 1
ATOM 1722 N N . ILE A 1 237 ? -6.959 -0.126 -6.359 1.00 96.69 237 ILE A N 1
ATOM 1723 C CA . ILE A 1 237 ? -6.594 0.984 -5.464 1.00 96.69 237 ILE A CA 1
ATOM 1724 C C . ILE A 1 237 ? -7.858 1.564 -4.824 1.00 96.69 237 ILE A C 1
ATOM 1726 O O . ILE A 1 237 ? -8.694 2.162 -5.503 1.00 96.69 237 ILE A O 1
ATOM 1730 N N . VAL A 1 238 ? -8.061 1.325 -3.528 1.00 96.81 238 VAL A N 1
ATOM 1731 C CA . VAL A 1 238 ? -9.236 1.766 -2.748 1.00 96.81 238 VAL A CA 1
ATOM 1732 C C . VAL A 1 238 ? -9.001 3.065 -1.972 1.00 96.81 238 VAL A C 1
ATOM 1734 O O . VAL A 1 238 ? -9.959 3.629 -1.450 1.00 96.81 238 VAL A O 1
ATOM 1737 N N . GLY A 1 239 ? -7.764 3.554 -1.929 1.00 96.25 239 GLY A N 1
ATOM 1738 C CA . GLY A 1 239 ? -7.381 4.820 -1.310 1.00 96.25 239 GLY A CA 1
ATOM 1739 C C . GLY A 1 239 ? -5.900 5.118 -1.527 1.00 96.25 239 GLY A C 1
ATOM 1740 O O . GLY A 1 239 ? -5.165 4.268 -2.034 1.00 96.25 239 GLY A O 1
ATOM 1741 N N . GLY A 1 240 ? -5.466 6.305 -1.126 1.00 96.75 240 GLY A N 1
ATOM 1742 C CA . GLY A 1 240 ? -4.076 6.746 -1.198 1.00 96.75 240 GLY A CA 1
ATOM 1743 C C . GLY A 1 240 ? -3.672 7.547 0.035 1.00 96.75 240 GLY A C 1
ATOM 1744 O O . GLY A 1 240 ? -4.518 7.958 0.829 1.00 96.75 240 GLY A O 1
ATOM 1745 N N . VAL A 1 241 ? -2.369 7.762 0.181 1.00 96.81 241 VAL A N 1
ATOM 1746 C CA . VAL A 1 241 ? -1.778 8.699 1.140 1.00 96.81 241 VAL A CA 1
ATOM 1747 C C . VAL A 1 241 ? -0.957 9.713 0.345 1.00 96.81 241 VAL A C 1
ATOM 1749 O O . VAL A 1 241 ? -0.216 9.331 -0.561 1.00 96.81 241 VAL A O 1
ATOM 1752 N N . SER A 1 242 ? -1.099 10.993 0.667 1.00 95.19 242 SER A N 1
ATOM 1753 C CA . SER A 1 242 ? -0.410 12.111 0.023 1.00 95.19 242 SER A CA 1
ATOM 1754 C C . SER A 1 242 ? -0.099 13.174 1.071 1.00 95.19 242 SER A C 1
ATOM 1756 O O . SER A 1 242 ? -1.012 13.684 1.723 1.00 95.19 242 SER A O 1
ATOM 1758 N N . GLN A 1 243 ? 1.185 13.497 1.255 1.00 93.19 243 GLN A N 1
ATOM 1759 C CA . GLN A 1 243 ? 1.651 14.472 2.256 1.00 93.19 243 GLN A CA 1
ATOM 1760 C C . GLN A 1 243 ? 1.122 14.185 3.678 1.00 93.19 243 GLN A C 1
ATOM 1762 O O . GLN A 1 243 ? 0.730 15.093 4.410 1.00 93.19 243 GLN A O 1
ATOM 1767 N N . GLY A 1 244 ? 1.040 12.901 4.047 1.00 91.19 244 GLY A N 1
ATOM 1768 C CA . GLY A 1 244 ? 0.480 12.425 5.318 1.00 91.19 244 GLY A CA 1
ATOM 1769 C C . GLY A 1 244 ? -1.054 12.405 5.403 1.00 91.19 244 GLY A C 1
ATOM 1770 O O . GLY A 1 244 ? -1.604 11.679 6.228 1.00 91.19 244 GLY A O 1
ATOM 1771 N N . GLY A 1 245 ? -1.775 13.115 4.532 1.00 95.69 245 GLY A N 1
ATOM 1772 C CA . GLY A 1 245 ? -3.226 12.971 4.410 1.00 95.69 245 GLY A CA 1
ATOM 1773 C C . GLY A 1 245 ? -3.587 11.635 3.758 1.00 95.69 245 GLY A C 1
ATOM 1774 O O . GLY A 1 245 ? -2.958 11.241 2.780 1.00 95.69 245 GLY A O 1
ATOM 1775 N N . MET A 1 246 ? -4.596 10.933 4.275 1.00 96.62 246 MET A N 1
ATOM 1776 C CA . MET A 1 246 ? -5.117 9.697 3.679 1.00 96.62 246 MET A CA 1
ATOM 1777 C C . MET A 1 246 ? -6.532 9.928 3.155 1.00 96.62 246 MET A C 1
ATOM 1779 O O . MET A 1 246 ? -7.377 10.415 3.895 1.00 96.62 246 MET A O 1
ATOM 1783 N N . GLU A 1 247 ? -6.795 9.524 1.913 1.00 95.75 247 GLU A N 1
ATOM 1784 C CA . GLU A 1 247 ? -8.116 9.605 1.280 1.00 95.75 247 GLU A CA 1
ATOM 1785 C C . GLU A 1 247 ? -8.541 8.210 0.805 1.00 95.75 247 GLU A C 1
ATOM 1787 O O . GLU A 1 247 ? -7.788 7.531 0.098 1.00 95.75 247 GLU A O 1
ATOM 1792 N N . CYS A 1 248 ? -9.747 7.754 1.164 1.00 95.88 248 CYS A N 1
ATOM 1793 C CA . CYS A 1 248 ? -10.281 6.465 0.698 1.00 95.88 248 CYS A CA 1
ATOM 1794 C C . CYS A 1 248 ? -11.575 6.609 -0.110 1.00 95.88 248 CYS A C 1
ATOM 1796 O O . CYS A 1 248 ? -12.510 7.303 0.276 1.00 95.88 248 CYS A O 1
ATOM 1798 N N . ALA A 1 249 ? -11.665 5.855 -1.207 1.00 94.25 249 ALA A N 1
ATOM 1799 C CA . ALA A 1 249 ? -12.848 5.794 -2.060 1.00 94.25 249 ALA A CA 1
ATOM 1800 C C . ALA A 1 249 ? -13.957 4.872 -1.511 1.00 94.25 249 ALA A C 1
ATOM 1802 O O . ALA A 1 249 ? -15.090 4.951 -1.982 1.00 94.25 249 ALA A O 1
ATOM 1803 N N . GLU A 1 250 ? -13.655 3.987 -0.550 1.00 94.88 250 GLU A N 1
ATOM 1804 C CA . GLU A 1 250 ? -14.665 3.188 0.163 1.00 94.88 250 GLU A CA 1
ATOM 1805 C C . GLU A 1 250 ? -15.156 3.899 1.430 1.00 94.88 250 GLU A C 1
ATOM 1807 O O . GLU A 1 250 ? -14.364 4.262 2.302 1.00 94.88 250 GLU A O 1
ATOM 1812 N N . GLU A 1 251 ? -16.477 4.050 1.559 1.00 94.00 251 GLU A N 1
ATOM 1813 C CA . GLU A 1 251 ? -17.110 4.732 2.695 1.00 94.00 251 GLU A CA 1
ATOM 1814 C C . GLU A 1 251 ? -16.729 4.049 4.023 1.00 94.00 251 GLU A C 1
ATOM 1816 O O . GLU A 1 251 ? -16.887 2.834 4.188 1.00 94.00 251 GLU A O 1
ATOM 1821 N N . GLY A 1 252 ? -16.194 4.840 4.961 1.00 95.00 252 GLY A N 1
ATOM 1822 C CA . GLY A 1 252 ? -15.733 4.392 6.280 1.00 95.00 252 GLY A CA 1
ATOM 1823 C C . GLY A 1 252 ? -14.361 3.701 6.317 1.00 95.00 252 GLY A C 1
ATOM 1824 O O . GLY A 1 252 ? -13.893 3.368 7.406 1.00 95.00 252 GLY A O 1
ATOM 1825 N N . LEU A 1 253 ? -13.688 3.480 5.178 1.00 96.50 253 LEU A N 1
ATOM 1826 C CA . LEU A 1 253 ? -12.371 2.824 5.161 1.00 96.50 253 LEU A CA 1
ATOM 1827 C C . LEU A 1 253 ? -11.270 3.707 5.775 1.00 96.50 253 LEU A C 1
ATOM 1829 O O . LEU A 1 253 ? -10.450 3.211 6.542 1.00 96.50 253 LEU A O 1
ATOM 1833 N N . GLU A 1 254 ? -11.286 5.006 5.486 1.00 96.69 254 GLU A N 1
ATOM 1834 C CA . GLU A 1 254 ? -10.314 5.989 5.985 1.00 96.69 254 GLU A CA 1
ATOM 1835 C C . GLU A 1 254 ? -10.304 6.066 7.520 1.00 96.69 254 GLU A C 1
ATOM 1837 O O . GLU A 1 254 ? -9.273 5.835 8.152 1.00 96.69 254 GLU A O 1
ATOM 1842 N N . GLU A 1 255 ? -11.475 6.278 8.135 1.00 96.81 255 GLU A N 1
ATOM 1843 C CA . GLU A 1 255 ? -11.633 6.297 9.595 1.00 96.81 255 GLU A CA 1
ATOM 1844 C C . GLU A 1 255 ? -11.176 4.971 10.223 1.00 96.81 255 GLU A C 1
ATOM 1846 O O . GLU A 1 255 ? -10.447 4.976 11.217 1.00 96.81 255 GLU A O 1
ATOM 1851 N N . ALA A 1 256 ? -11.531 3.834 9.612 1.00 97.56 256 ALA A N 1
ATOM 1852 C CA . ALA A 1 256 ? -11.122 2.512 10.076 1.00 97.56 256 ALA A CA 1
ATOM 1853 C C . ALA A 1 256 ? -9.601 2.281 10.000 1.00 97.56 256 ALA A C 1
ATOM 1855 O O . ALA A 1 256 ? -9.048 1.600 10.867 1.00 97.56 256 ALA A O 1
ATOM 1856 N N . LEU A 1 257 ? -8.915 2.847 9.002 1.00 97.88 257 LEU A N 1
ATOM 1857 C CA . LEU A 1 257 ? -7.456 2.797 8.870 1.00 97.88 257 LEU A CA 1
ATOM 1858 C C . LEU A 1 257 ? -6.763 3.757 9.854 1.00 97.88 257 LEU A C 1
ATOM 1860 O O . LEU A 1 257 ? -5.805 3.353 10.513 1.00 97.88 257 LEU A O 1
ATOM 1864 N N . LEU A 1 258 ? -7.269 4.980 10.056 1.00 97.38 258 LEU A N 1
ATOM 1865 C CA . LEU A 1 258 ? -6.749 5.902 11.081 1.00 97.38 258 LEU A CA 1
ATOM 1866 C C . LEU A 1 258 ? -6.932 5.338 12.501 1.00 97.38 258 LEU A C 1
ATOM 1868 O O . LEU A 1 258 ? -6.058 5.474 13.359 1.00 97.38 258 LEU A O 1
ATOM 1872 N N . ASP A 1 259 ? -8.060 4.683 12.766 1.00 97.75 259 ASP A N 1
ATOM 1873 C CA . ASP A 1 259 ? -8.328 3.960 14.011 1.00 97.75 259 ASP A CA 1
ATOM 1874 C C . ASP A 1 259 ? -7.433 2.711 14.167 1.00 97.75 259 ASP A C 1
ATOM 1876 O O . ASP A 1 259 ? -6.892 2.460 15.248 1.00 97.75 259 ASP A O 1
ATOM 1880 N N . ALA A 1 260 ? -7.162 1.979 13.081 1.00 97.69 260 ALA A N 1
ATOM 1881 C CA . ALA A 1 260 ? -6.177 0.897 13.075 1.00 97.69 260 ALA A CA 1
ATOM 1882 C C . ALA A 1 260 ? -4.754 1.396 13.379 1.00 97.69 260 ALA A C 1
ATOM 1884 O O . ALA A 1 260 ? -4.055 0.765 14.175 1.00 97.69 260 ALA A O 1
ATOM 1885 N N . LYS A 1 261 ? -4.332 2.544 12.823 1.00 97.19 261 LYS A N 1
ATOM 1886 C CA . LYS A 1 261 ? -3.011 3.140 13.096 1.00 97.19 261 LYS A CA 1
ATOM 1887 C C . LYS A 1 261 ? -2.836 3.429 14.588 1.00 97.19 261 LYS A C 1
ATOM 1889 O O . LYS A 1 261 ? -1.788 3.117 15.149 1.00 97.19 261 LYS A O 1
ATOM 1894 N N . LYS A 1 262 ? -3.866 3.967 15.251 1.00 96.88 262 LYS A N 1
ATOM 1895 C CA . LYS A 1 262 ? -3.844 4.304 16.690 1.00 96.88 262 LYS A CA 1
ATOM 1896 C C . LYS A 1 262 ? -3.618 3.084 17.601 1.00 96.88 262 LYS A C 1
ATOM 1898 O O . LYS A 1 262 ? -3.235 3.265 18.755 1.00 96.88 262 LYS A O 1
ATOM 1903 N N . ARG A 1 263 ? -3.817 1.857 17.095 1.00 96.31 263 ARG A N 1
ATOM 1904 C CA . ARG A 1 263 ? -3.526 0.588 17.792 1.00 96.31 263 ARG A CA 1
ATOM 1905 C C . ARG A 1 263 ? -2.114 0.036 17.558 1.00 96.31 263 ARG A C 1
ATOM 1907 O O . ARG A 1 263 ? -1.716 -0.881 18.274 1.00 96.31 263 ARG A O 1
ATOM 1914 N N . VAL A 1 264 ? -1.357 0.550 16.587 1.00 96.50 264 VAL A N 1
ATOM 1915 C CA . VAL A 1 264 ? 0.012 0.083 16.307 1.00 96.50 264 VAL A CA 1
ATOM 1916 C C . VAL A 1 264 ? 0.947 0.517 17.440 1.00 96.50 264 VAL A C 1
ATOM 1918 O O . VAL A 1 264 ? 0.839 1.627 17.965 1.00 96.50 264 VAL A O 1
ATOM 1921 N N . SER A 1 265 ? 1.864 -0.362 17.859 1.00 95.44 265 SER A N 1
ATOM 1922 C CA . SER A 1 265 ? 2.765 -0.063 18.975 1.00 95.44 265 SER A CA 1
ATOM 1923 C C . SER A 1 265 ? 3.710 1.097 18.646 1.00 95.44 265 SER A C 1
ATOM 1925 O O . SER A 1 265 ? 4.182 1.248 17.516 1.00 95.44 265 SER A O 1
ATOM 1927 N N . LYS A 1 266 ? 4.016 1.920 19.658 1.00 94.06 266 LYS A N 1
ATOM 1928 C CA . LYS A 1 266 ? 4.862 3.113 19.493 1.00 94.06 266 LYS A CA 1
ATOM 1929 C C . LYS A 1 266 ? 6.251 2.771 18.957 1.00 94.06 266 LYS A C 1
ATOM 1931 O O . LYS A 1 266 ? 6.752 3.494 18.106 1.00 94.06 266 LYS A O 1
ATOM 1936 N N . ASP A 1 267 ? 6.832 1.661 19.405 1.00 94.12 267 ASP A N 1
ATOM 1937 C CA . ASP A 1 267 ? 8.172 1.221 18.996 1.00 94.12 267 ASP A CA 1
ATOM 1938 C C . ASP A 1 267 ? 8.222 0.772 17.527 1.00 94.12 267 ASP A C 1
ATOM 1940 O O . ASP A 1 267 ? 9.253 0.917 16.870 1.00 94.12 267 ASP A O 1
ATOM 1944 N N . LEU A 1 268 ? 7.101 0.255 17.003 1.00 93.06 268 LEU A N 1
ATOM 1945 C CA . LEU A 1 268 ? 6.961 -0.131 15.601 1.00 93.06 268 LEU A CA 1
ATOM 1946 C C . LEU A 1 268 ? 6.693 1.100 14.725 1.00 93.06 268 LEU A C 1
ATOM 1948 O O . LEU A 1 268 ? 7.398 1.303 13.741 1.00 93.06 268 LEU A O 1
ATOM 1952 N N . LEU A 1 269 ? 5.770 1.981 15.138 1.00 93.19 269 LEU A N 1
ATOM 1953 C CA . LEU A 1 269 ? 5.539 3.272 14.476 1.00 93.19 269 LEU A CA 1
ATOM 1954 C C . LEU A 1 269 ? 6.826 4.108 14.399 1.00 93.19 269 LEU A C 1
ATOM 1956 O O . LEU A 1 269 ? 7.130 4.662 13.350 1.00 93.19 269 LEU A O 1
ATOM 1960 N N . GLN A 1 270 ? 7.637 4.162 15.460 1.00 93.12 270 GLN A N 1
ATOM 1961 C CA . GLN A 1 270 ? 8.901 4.911 15.457 1.00 93.12 270 GLN A CA 1
ATOM 1962 C C . GLN A 1 270 ? 9.876 4.495 14.343 1.00 93.12 270 GLN A C 1
ATOM 1964 O O . GLN A 1 270 ? 10.702 5.316 13.947 1.00 93.12 270 GLN A O 1
ATOM 1969 N N . ARG A 1 271 ? 9.779 3.268 13.815 1.00 93.12 271 ARG A N 1
ATOM 1970 C CA . ARG A 1 271 ? 10.675 2.713 12.782 1.00 93.12 271 ARG A CA 1
ATOM 1971 C C . ARG A 1 271 ? 10.036 2.605 11.393 1.00 93.12 271 ARG A C 1
ATOM 1973 O O . ARG A 1 271 ? 10.688 2.130 10.473 1.00 93.12 271 ARG A O 1
ATOM 1980 N N . SER A 1 272 ? 8.789 3.045 11.261 1.00 94.19 272 SER A N 1
ATOM 1981 C CA . SER A 1 272 ? 7.932 2.830 10.096 1.00 94.19 272 SER A CA 1
ATOM 1982 C C . SER A 1 272 ? 7.550 4.150 9.421 1.00 94.19 272 SER A C 1
ATOM 1984 O O . SER A 1 272 ? 7.549 5.203 10.063 1.00 94.19 272 SER A O 1
ATOM 1986 N N . LEU A 1 273 ? 7.180 4.101 8.139 1.00 93.38 273 LEU A N 1
ATOM 1987 C CA . LEU A 1 273 ? 6.608 5.242 7.419 1.00 93.38 273 LEU A CA 1
ATOM 1988 C C . LEU A 1 273 ? 5.149 5.520 7.804 1.00 93.38 273 LEU A C 1
ATOM 1990 O O . LEU A 1 273 ? 4.712 6.667 7.768 1.00 93.38 273 LEU A O 1
ATOM 1994 N N . LEU A 1 274 ? 4.422 4.514 8.304 1.00 94.12 274 LEU A N 1
ATOM 1995 C CA . LEU A 1 274 ? 3.054 4.646 8.823 1.00 94.12 274 LEU A CA 1
ATOM 1996 C C . LEU A 1 274 ? 2.924 5.756 9.885 1.00 94.12 274 LEU A C 1
ATOM 1998 O O . LEU A 1 274 ? 1.842 6.310 10.084 1.00 94.12 274 LEU A O 1
ATOM 2002 N N . ARG A 1 275 ? 4.023 6.134 10.559 1.00 95.31 275 ARG A N 1
ATOM 2003 C CA . ARG A 1 275 ? 4.059 7.266 11.501 1.00 95.31 275 ARG A CA 1
ATOM 2004 C C . ARG A 1 275 ? 3.660 8.608 10.883 1.00 95.31 275 ARG A C 1
ATOM 2006 O O . ARG A 1 275 ? 3.136 9.417 11.638 1.00 95.31 275 ARG A O 1
ATOM 2013 N N . PHE A 1 276 ? 3.839 8.805 9.575 1.00 93.56 276 PHE A N 1
ATOM 2014 C CA . PHE A 1 276 ? 3.616 10.080 8.881 1.00 93.56 276 PHE A CA 1
ATOM 2015 C C . PHE A 1 276 ? 2.170 10.338 8.417 1.00 93.56 276 PHE A C 1
ATOM 2017 O O . PHE A 1 276 ? 1.893 11.443 7.978 1.00 93.56 276 PHE A O 1
ATOM 2024 N N . ILE A 1 277 ? 1.252 9.366 8.529 1.00 93.81 277 ILE A N 1
ATOM 2025 C CA . ILE A 1 277 ? -0.187 9.598 8.265 1.00 93.81 277 ILE A CA 1
ATOM 2026 C C . ILE A 1 277 ? -0.838 10.356 9.439 1.00 93.81 277 ILE A C 1
ATOM 2028 O O . ILE A 1 277 ? -0.759 9.845 10.553 1.00 93.81 277 ILE A O 1
ATOM 2032 N N . ASP A 1 278 ? -1.512 11.486 9.249 1.00 88.75 278 ASP A N 1
ATOM 2033 C CA . ASP A 1 278 ? -2.162 12.222 10.363 1.00 88.75 278 ASP A CA 1
ATOM 2034 C C . ASP A 1 278 ? -3.632 11.808 10.628 1.00 88.75 278 ASP A C 1
ATOM 2036 O O . ASP A 1 278 ? -4.392 11.607 9.656 1.00 88.75 278 ASP A O 1
#

Sequence (278 aa):
MAMKTTSTAKPASNAKKASVTKKTAAVQKDAGAVKKTSAAKPASASKRTSAAKPASAAKKTSAAKPASAAKKTSAAKPASAAKKTSAEKPASAPEPVDAAPTAAKKAPPAEVPESPKSAPSGISIEEAKKIFEEVHAGRKKPKGPCRAALPLSFTKPRQPSTVDELNTLERRQLVAAGVDGMGEVRTPEGWLDEEDESYYGSLEIWDVLDAKGVPVYSLWMYLTDNGTVFRVGSIDIVGGVSQGGMECAEEGLEEALLDAKKRVSKDLLQRSLLRFID